Protein AF-A0A961I9F3-F1 (afdb_monomer)

Secondary structure (DSSP, 8-state):
-EEEEEEEEEE--HHHHHH-SSEEEEEEEEESEEEEEETTEEEEE-S-HHHHTTSPPTT------TT---SSSTT---S--EEEEEEEE--GGG--SEEEEEEEEEE---SBTTB--TTSS---SS--EEEEHHHHHHHT--HHHHHHHHHHHHHHHHHHHHHHH-TT-THHHHHHHHHHHHHHHHHHTSHHHHHH-S-HHHHHHHHHHHHHHHHHHHHHHHHHHH-TTSPPPHHHHHHHHHHHHHHHHHHHS-GGGHHHHHHHHHHHHGGG-

Solvent-accessible surface area (backbone atoms only — not comparable to full-atom values): 14856 Å² total; per-residue (Å²): 114,46,71,53,72,49,77,49,74,51,78,39,54,73,68,59,53,66,70,30,73,49,27,22,42,36,33,51,35,44,14,40,20,35,39,37,30,46,66,70,40,81,75,50,74,65,60,59,72,80,57,59,78,68,51,76,62,78,87,63,91,68,89,74,68,95,81,73,80,72,86,81,70,78,81,71,75,71,71,51,24,40,39,47,58,41,71,46,72,53,67,53,82,69,63,51,54,72,35,41,41,38,40,40,28,39,33,60,65,52,75,48,96,76,11,55,36,83,47,35,36,70,67,56,94,67,69,70,42,78,43,33,48,69,63,52,55,63,71,67,65,52,65,72,60,54,52,53,37,49,50,32,38,52,54,9,53,51,25,39,52,48,18,76,77,37,70,87,46,54,35,29,39,25,45,9,51,18,27,38,33,44,25,49,26,56,48,39,73,35,55,66,42,37,69,72,38,68,48,32,48,58,34,49,46,48,28,60,33,20,51,45,49,22,53,46,24,43,52,52,15,51,51,37,64,79,37,68,90,56,77,84,53,72,68,55,54,51,50,47,50,52,34,51,50,51,34,52,46,45,74,71,46,61,68,64,46,40,45,34,53,48,46,58,43,53,74,64,49,62,86,74,113

Mean predicted aligned error: 7.23 Å

Structure (mmCIF, N/CA/C/O backbone):
data_AF-A0A961I9F3-F1
#
_entry.id   AF-A0A961I9F3-F1
#
loop_
_atom_site.group_PDB
_atom_site.id
_atom_site.type_symbol
_atom_site.label_atom_id
_atom_site.label_alt_id
_atom_site.label_comp_id
_atom_site.label_a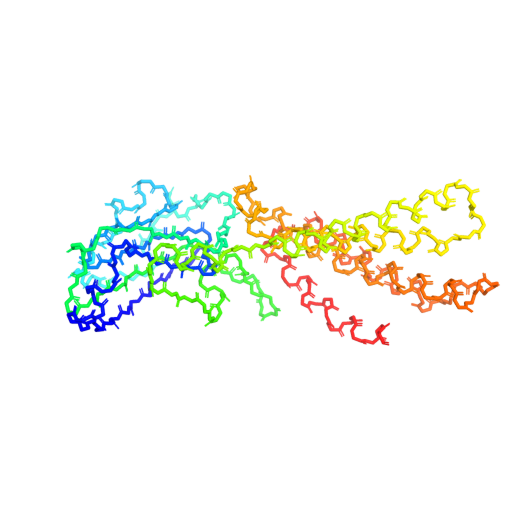sym_id
_atom_site.label_entity_id
_atom_site.label_seq_id
_atom_site.pdbx_PDB_ins_code
_atom_site.Cartn_x
_atom_site.Cartn_y
_atom_site.Cartn_z
_atom_site.occupancy
_atom_site.B_iso_or_equiv
_atom_site.auth_seq_id
_atom_site.auth_comp_id
_atom_site.auth_asym_id
_atom_site.auth_atom_id
_atom_site.pdbx_PDB_model_num
ATOM 1 N N . VAL A 1 1 ? 10.259 -9.327 19.846 1.00 73.56 1 VAL A N 1
ATOM 2 C CA . VAL A 1 1 ? 8.814 -9.047 19.695 1.00 73.56 1 VAL A CA 1
ATOM 3 C C . VAL A 1 1 ? 8.463 -7.942 20.672 1.00 73.56 1 VAL A C 1
ATOM 5 O O . VAL A 1 1 ? 8.979 -7.971 21.778 1.00 73.56 1 VAL A O 1
ATOM 8 N N . TYR A 1 2 ? 7.692 -6.951 20.245 1.00 79.56 2 TYR A N 1
ATOM 9 C CA . TYR A 1 2 ? 7.234 -5.817 21.039 1.00 79.56 2 TYR A CA 1
ATOM 10 C C . TYR A 1 2 ? 5.721 -5.901 21.173 1.00 79.56 2 TYR A C 1
ATOM 12 O O . TYR A 1 2 ? 5.045 -6.420 20.285 1.00 79.56 2 TYR A O 1
ATOM 20 N N . ALA A 1 3 ? 5.203 -5.387 22.278 1.00 83.31 3 ALA A N 1
ATOM 21 C CA . ALA A 1 3 ? 3.780 -5.239 22.496 1.00 83.31 3 ALA A CA 1
ATOM 22 C C . ALA A 1 3 ? 3.509 -3.855 23.074 1.00 83.31 3 ALA A C 1
ATOM 24 O O . ALA A 1 3 ? 4.325 -3.324 23.829 1.00 83.31 3 ALA A O 1
ATOM 25 N N . TYR A 1 4 ? 2.377 -3.274 22.705 1.00 83.94 4 TYR A N 1
ATOM 26 C CA . TYR A 1 4 ? 1.878 -2.068 23.342 1.00 83.94 4 TYR A CA 1
ATOM 27 C C . TYR A 1 4 ? 0.354 -2.095 23.385 1.00 83.94 4 TYR A C 1
ATOM 29 O O . TYR A 1 4 ? -0.308 -2.727 22.558 1.00 83.94 4 TYR A O 1
ATOM 37 N N . THR A 1 5 ? -0.183 -1.372 24.359 1.00 88.38 5 THR A N 1
ATOM 38 C CA . THR A 1 5 ? -1.617 -1.218 24.567 1.00 88.38 5 THR A CA 1
ATOM 39 C C . THR A 1 5 ? -1.962 0.246 24.390 1.00 88.38 5 THR A C 1
ATOM 41 O O . THR A 1 5 ? -1.412 1.103 25.082 1.00 88.38 5 THR A O 1
ATOM 44 N N . LEU A 1 6 ? -2.868 0.536 23.463 1.00 90.38 6 LEU A N 1
ATOM 45 C CA . LEU A 1 6 ? -3.497 1.838 23.352 1.00 90.38 6 LEU A CA 1
ATOM 46 C C . LEU A 1 6 ? -4.816 1.806 24.114 1.00 90.38 6 LEU A C 1
ATOM 48 O O . LEU A 1 6 ? -5.634 0.912 23.918 1.00 90.38 6 LEU A O 1
ATOM 52 N N . HIS A 1 7 ? -5.005 2.801 24.966 1.00 93.38 7 HIS A N 1
ATOM 53 C CA . HIS A 1 7 ? -6.204 2.979 25.758 1.00 93.38 7 HIS A CA 1
ATOM 54 C C . HIS A 1 7 ? -6.760 4.373 25.476 1.00 93.38 7 HIS A C 1
ATOM 56 O O . HIS A 1 7 ? -6.031 5.364 25.563 1.00 93.38 7 HIS A O 1
ATOM 62 N N . THR A 1 8 ? -8.027 4.449 25.081 1.00 93.44 8 THR A N 1
ATOM 63 C CA . THR A 1 8 ? -8.692 5.718 24.796 1.00 93.44 8 THR A CA 1
ATOM 64 C C . THR A 1 8 ? -10.133 5.697 25.277 1.00 93.44 8 THR A C 1
ATOM 66 O O . THR A 1 8 ? -10.814 4.676 25.196 1.00 93.44 8 THR A O 1
ATOM 69 N N . ASN A 1 9 ? -10.592 6.847 25.760 1.00 94.81 9 ASN A N 1
ATOM 70 C CA . ASN A 1 9 ? -11.952 7.046 26.230 1.00 94.81 9 ASN A CA 1
ATOM 71 C C . ASN A 1 9 ? -12.664 8.038 25.322 1.00 94.81 9 ASN A C 1
ATOM 73 O O . ASN A 1 9 ? -12.062 9.009 24.862 1.00 94.81 9 ASN A O 1
ATOM 77 N N . PHE A 1 10 ? -13.955 7.822 25.104 1.00 94.75 10 PHE A N 1
ATOM 78 C CA . PHE A 1 10 ? -14.784 8.754 24.355 1.00 94.75 10 PHE A CA 1
ATOM 79 C C . PHE A 1 10 ? -16.191 8.841 24.936 1.00 94.75 10 PHE A C 1
ATOM 81 O O . PHE A 1 10 ? -16.757 7.869 25.443 1.00 94.75 10 PHE A O 1
ATOM 88 N N . HIS A 1 11 ? -16.755 10.039 24.836 1.00 95.81 11 HIS A N 1
ATOM 89 C CA . HIS A 1 11 ? -18.110 10.326 25.265 1.00 95.81 11 HIS A CA 1
ATOM 90 C C . HIS A 1 11 ? -19.059 10.269 24.066 1.00 95.81 11 HIS A C 1
ATOM 92 O O . HIS A 1 11 ? -18.743 10.800 23.001 1.00 95.81 11 HIS A O 1
ATOM 98 N N . LEU A 1 12 ? -20.221 9.646 24.247 1.00 94.25 12 LEU A N 1
ATOM 99 C CA . LEU A 1 12 ? -21.319 9.668 23.283 1.00 94.25 12 LEU A CA 1
ATOM 100 C C . LEU A 1 12 ? -22.558 10.250 23.947 1.00 94.25 12 LEU A C 1
ATOM 102 O O . LEU A 1 12 ? -23.008 9.742 24.977 1.00 94.25 12 LEU A O 1
ATOM 106 N N . SER A 1 13 ? -23.151 11.265 23.319 1.00 93.75 13 SER A N 1
ATOM 107 C CA . SER A 1 13 ? -24.471 11.727 23.732 1.00 93.75 13 SER A CA 1
ATOM 108 C C . SER A 1 13 ? -25.529 10.670 23.398 1.00 93.75 13 SER A C 1
ATOM 110 O O . SER A 1 13 ? -25.372 9.864 22.475 1.00 93.75 13 SER A O 1
ATOM 112 N N . LEU A 1 14 ? -26.654 10.690 24.116 1.00 89.00 14 LEU A N 1
ATOM 113 C CA . LEU A 1 14 ? -27.786 9.809 23.814 1.00 89.00 14 LEU A CA 1
ATOM 114 C C . LEU A 1 14 ? -28.297 10.016 22.376 1.00 89.00 14 LEU A C 1
ATOM 116 O O . LEU A 1 14 ? -28.699 9.057 21.718 1.00 89.00 14 LEU A O 1
ATOM 120 N N . ALA A 1 15 ? -28.255 11.255 21.875 1.00 90.56 15 ALA A N 1
ATOM 121 C CA . ALA A 1 15 ? -28.655 11.581 20.511 1.00 90.56 15 ALA A CA 1
ATOM 122 C C . ALA A 1 15 ? -27.735 10.914 19.478 1.00 90.56 15 ALA A C 1
ATOM 124 O O . ALA A 1 15 ? -28.236 10.264 18.562 1.00 90.56 15 ALA A O 1
ATOM 125 N N . ASP A 1 16 ? -26.415 11.003 19.663 1.00 90.69 16 ASP A N 1
ATOM 126 C CA . ASP A 1 16 ? -25.429 10.394 18.758 1.00 90.69 16 ASP A CA 1
ATOM 127 C C . ASP A 1 16 ? -25.516 8.867 18.797 1.00 90.69 16 ASP A C 1
ATOM 129 O O . ASP A 1 16 ? -25.544 8.204 17.761 1.00 90.69 16 ASP A O 1
ATOM 133 N N . ARG A 1 17 ? -25.661 8.294 19.998 1.00 89.50 17 ARG A N 1
ATOM 134 C CA . ARG A 1 17 ? -25.858 6.851 20.173 1.00 89.50 17 ARG A CA 1
ATOM 135 C C . ARG A 1 17 ? -27.103 6.353 19.436 1.00 89.50 17 ARG A C 1
ATOM 137 O O . ARG A 1 17 ? -27.071 5.285 18.834 1.00 89.50 17 ARG A O 1
ATOM 144 N N . ASN A 1 18 ? -28.191 7.121 19.459 1.00 88.19 18 ASN A N 1
ATOM 145 C CA . ASN A 1 18 ? -29.432 6.753 18.778 1.00 88.19 18 ASN A CA 1
ATOM 146 C C . ASN A 1 18 ? -29.335 6.852 17.247 1.00 88.19 18 ASN A C 1
ATOM 148 O O . ASN A 1 18 ? -30.096 6.174 16.553 1.00 88.19 18 ASN A O 1
ATOM 152 N N . GLN A 1 19 ? -28.412 7.658 16.715 1.00 89.44 19 GLN A N 1
ATOM 153 C CA . GLN A 1 19 ? -28.139 7.727 15.275 1.00 89.44 19 GLN A CA 1
ATOM 154 C C . GLN A 1 19 ? -27.343 6.509 14.776 1.00 89.44 19 GLN A C 1
ATOM 156 O O . GLN A 1 19 ? -27.492 6.104 13.623 1.00 89.44 19 GLN A O 1
ATOM 161 N N . LEU A 1 20 ? -26.555 5.873 15.645 1.00 91.00 20 LEU A N 1
ATOM 162 C CA . LEU A 1 20 ? -25.774 4.674 15.340 1.00 91.00 20 LEU A CA 1
ATOM 163 C C . LEU A 1 20 ? -26.636 3.400 15.438 1.00 91.00 20 LEU A C 1
ATOM 165 O O . LEU A 1 20 ? -26.583 2.687 16.438 1.00 91.00 20 LEU A O 1
ATOM 169 N N . ARG A 1 21 ? -27.457 3.113 14.416 1.00 85.38 21 ARG A N 1
ATOM 170 C CA . ARG A 1 21 ? -28.312 1.904 14.387 1.00 85.38 21 ARG A CA 1
ATOM 171 C C . ARG A 1 21 ? -27.502 0.605 14.432 1.00 85.38 21 ARG A C 1
ATOM 173 O O . ARG A 1 21 ? -27.746 -0.204 15.318 1.00 85.38 21 ARG A O 1
ATOM 180 N N . ASP A 1 22 ? -26.520 0.493 13.541 1.00 93.06 22 ASP A N 1
ATOM 181 C CA . ASP A 1 22 ? -25.610 -0.649 13.413 1.00 93.06 22 ASP A CA 1
ATOM 182 C C . ASP A 1 22 ? -24.172 -0.122 13.529 1.00 93.06 22 ASP A C 1
ATOM 184 O O . ASP A 1 22 ? -23.565 0.252 12.520 1.00 93.06 22 ASP A O 1
ATOM 188 N N . PRO A 1 23 ? -23.654 0.074 14.754 1.00 96.12 23 PRO A N 1
ATOM 189 C CA . PRO A 1 23 ? -22.370 0.725 14.938 1.00 96.12 23 PRO A CA 1
ATOM 190 C C . PRO A 1 23 ? -21.206 -0.168 14.503 1.00 96.12 23 PRO A C 1
ATOM 192 O O . PRO A 1 23 ? -21.204 -1.388 14.679 1.00 96.12 23 PRO A O 1
ATOM 195 N N . GLY A 1 24 ? -20.167 0.478 13.984 1.00 96.44 24 GLY A N 1
ATOM 196 C CA . GLY A 1 24 ? -18.902 -0.161 13.665 1.00 96.44 24 GLY A CA 1
ATOM 197 C C . GLY A 1 24 ? -17.701 0.726 13.969 1.00 96.44 24 GLY A C 1
ATOM 198 O O . GLY A 1 24 ? -17.789 1.954 13.953 1.00 96.44 24 GLY A O 1
ATOM 199 N N . LEU A 1 25 ? -16.568 0.084 14.244 1.00 96.44 25 LEU A N 1
ATOM 200 C CA . LEU A 1 25 ? -15.254 0.713 14.308 1.00 96.44 25 LEU A CA 1
ATOM 201 C C . LEU A 1 25 ? -14.507 0.423 13.009 1.00 96.44 25 LEU A C 1
ATOM 203 O O . LEU A 1 25 ? -14.329 -0.737 12.635 1.00 96.44 25 LEU A O 1
ATOM 207 N N . LEU A 1 26 ? -14.045 1.472 12.338 1.00 96.12 26 LEU A N 1
ATOM 208 C CA . LEU A 1 26 ? -13.173 1.376 11.177 1.00 96.12 26 LEU A CA 1
ATOM 209 C C . LEU A 1 26 ? -11.731 1.660 11.593 1.00 96.12 26 LEU A C 1
ATOM 211 O O . LEU A 1 26 ? -11.417 2.752 12.063 1.00 96.12 26 LEU A O 1
ATOM 215 N N . PHE A 1 27 ? -10.854 0.690 11.351 1.00 95.25 27 PHE A N 1
ATOM 216 C CA . PHE A 1 27 ? -9.408 0.833 11.459 1.00 95.25 27 PHE A CA 1
ATOM 217 C C . PHE A 1 27 ? -8.812 0.904 10.044 1.00 95.25 27 PHE A C 1
ATOM 219 O O . PHE A 1 27 ? -8.827 -0.099 9.326 1.00 95.25 27 PHE A O 1
ATOM 226 N N . PRO A 1 28 ? -8.261 2.051 9.609 1.00 93.06 28 PRO A N 1
ATOM 227 C CA . PRO A 1 28 ? -7.690 2.217 8.271 1.00 93.06 28 PRO A CA 1
ATOM 228 C C . PRO A 1 28 ? -6.485 1.293 8.035 1.00 93.06 28 PRO A C 1
ATOM 230 O O . PRO A 1 28 ? -6.242 0.857 6.907 1.00 93.06 28 PRO A O 1
ATOM 233 N N . GLY A 1 29 ? -5.775 0.930 9.103 1.00 93.12 29 GLY A N 1
ATOM 234 C CA . GLY A 1 29 ? -4.738 -0.090 9.107 1.00 93.12 29 GLY A CA 1
ATOM 235 C C . GLY A 1 29 ? -4.468 -0.590 10.522 1.00 93.12 29 GLY A C 1
ATOM 236 O O . GLY A 1 29 ? -4.372 0.217 11.446 1.00 93.12 29 GLY A O 1
ATOM 237 N N . ILE A 1 30 ? -4.353 -1.905 10.696 1.00 92.50 30 ILE A N 1
ATOM 238 C CA . ILE A 1 30 ? -3.953 -2.522 11.963 1.00 92.50 30 ILE A CA 1
ATOM 239 C C . ILE A 1 30 ? -3.077 -3.749 11.718 1.00 92.50 30 ILE A C 1
ATOM 241 O O . ILE A 1 30 ? -3.335 -4.556 10.823 1.00 92.50 30 ILE A O 1
ATOM 245 N N . GLY A 1 31 ? -2.004 -3.851 12.493 1.00 88.00 31 GLY A N 1
ATOM 246 C CA . GLY A 1 31 ? -0.853 -4.664 12.147 1.00 88.00 31 GLY A CA 1
ATOM 247 C C . GLY A 1 31 ? -0.510 -5.838 13.060 1.00 88.00 31 GLY A C 1
ATOM 248 O O . GLY A 1 31 ? -0.826 -5.841 14.246 1.00 88.00 31 GLY A O 1
ATOM 249 N N . GLU A 1 32 ? 0.195 -6.794 12.454 1.00 84.06 32 GLU A N 1
ATOM 250 C CA . GLU A 1 32 ? 0.775 -8.062 12.919 1.00 84.06 32 GLU A CA 1
ATOM 251 C C . GLU A 1 32 ? -0.142 -8.965 13.729 1.00 84.06 32 GLU A C 1
ATOM 253 O O . GLU A 1 32 ? -0.555 -10.028 13.260 1.00 84.06 32 GLU A O 1
ATOM 258 N N . SER A 1 33 ? -0.435 -8.590 14.963 1.00 88.88 33 SER A N 1
ATOM 259 C CA . SER A 1 33 ? -1.395 -9.297 15.791 1.00 88.88 33 SER A CA 1
ATOM 260 C C . SER A 1 33 ? -2.016 -8.317 16.770 1.00 88.88 33 SER A C 1
ATOM 262 O O . SER A 1 33 ? -1.308 -7.572 17.443 1.00 88.88 33 SER A O 1
ATOM 264 N N . TYR A 1 34 ? -3.342 -8.307 16.854 1.00 90.69 34 TYR A N 1
ATOM 265 C CA . TYR A 1 34 ? -4.078 -7.290 17.595 1.00 90.69 34 TYR A CA 1
ATOM 266 C C . TYR A 1 34 ? -5.316 -7.856 18.272 1.00 90.69 34 TYR A C 1
ATOM 268 O O . TYR A 1 34 ? -5.929 -8.773 17.738 1.00 90.69 34 TYR A O 1
ATOM 276 N N . SER A 1 35 ? -5.735 -7.275 19.390 1.00 92.56 35 SER A N 1
ATOM 277 C CA . SER A 1 35 ? -7.099 -7.403 19.924 1.00 92.56 35 SER A CA 1
ATOM 278 C C . SER A 1 35 ? -7.692 -6.041 20.202 1.00 92.56 35 SER A C 1
ATOM 280 O O . SER A 1 35 ? -7.009 -5.161 20.722 1.00 92.56 35 SER A O 1
ATOM 282 N N . VAL A 1 36 ? -8.973 -5.902 19.885 1.00 94.69 36 VAL A N 1
ATOM 283 C CA . VAL A 1 36 ? -9.745 -4.677 20.075 1.00 94.69 36 VAL A CA 1
ATOM 284 C C . VAL A 1 36 ? -10.875 -4.978 21.047 1.00 94.69 36 VAL A C 1
ATOM 286 O O . VAL A 1 36 ? -11.677 -5.882 20.805 1.00 94.69 36 VAL A O 1
ATOM 289 N N . TYR A 1 37 ? -10.938 -4.205 22.123 1.00 95.12 37 TYR A N 1
ATOM 290 C CA . TYR A 1 37 ? -11.969 -4.271 23.145 1.00 95.12 37 TYR A CA 1
ATOM 291 C C . TYR A 1 37 ? -12.759 -2.965 23.181 1.00 95.12 37 TYR A C 1
ATOM 293 O O . TYR A 1 37 ? -12.1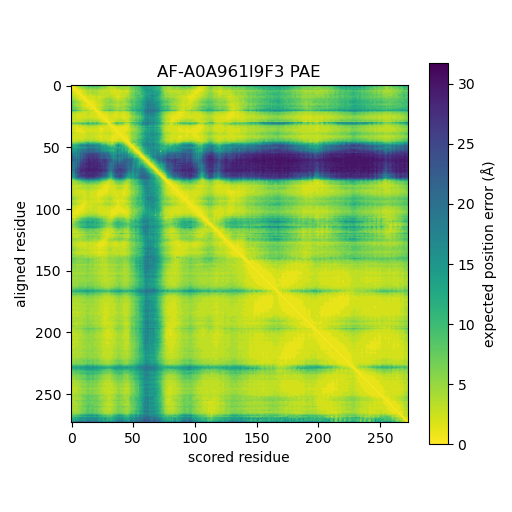96 -1.886 22.991 1.00 95.12 37 TYR A O 1
ATOM 301 N N . LEU A 1 38 ? -14.050 -3.077 23.478 1.00 96.44 38 LEU A N 1
ATOM 302 C CA . LEU A 1 38 ? -14.942 -1.961 23.771 1.00 96.44 38 LEU A CA 1
ATOM 303 C C . LEU A 1 38 ? -15.641 -2.239 25.098 1.00 96.44 38 LEU A C 1
ATOM 305 O O . LEU A 1 38 ? -16.327 -3.253 25.233 1.00 96.44 38 LEU A O 1
ATOM 309 N N . ASN A 1 39 ? -15.481 -1.346 26.073 1.00 95.38 39 ASN A N 1
ATOM 310 C CA . ASN A 1 39 ? -16.111 -1.457 27.392 1.00 95.38 39 ASN A CA 1
ATOM 311 C C . ASN A 1 39 ? -15.883 -2.834 28.050 1.00 95.38 39 ASN A C 1
ATOM 313 O O . ASN A 1 39 ? -16.815 -3.432 28.590 1.00 95.38 39 ASN A O 1
ATOM 317 N N . GLY A 1 40 ? -14.661 -3.364 27.939 1.00 90.69 40 GLY A N 1
ATOM 318 C CA . GLY A 1 40 ? -14.279 -4.691 28.436 1.00 90.69 40 GLY A CA 1
ATOM 319 C C . GLY A 1 40 ? -14.669 -5.879 27.543 1.00 90.69 40 GLY A C 1
ATOM 320 O O . GLY A 1 40 ? -14.212 -6.993 27.784 1.00 90.69 40 GLY A O 1
ATOM 321 N N . THR A 1 41 ? -15.471 -5.670 26.495 1.00 93.44 41 THR A N 1
ATOM 322 C CA . THR A 1 41 ? -15.923 -6.733 25.581 1.00 93.44 41 THR A CA 1
ATOM 323 C C . THR A 1 41 ? -14.970 -6.867 24.399 1.00 93.44 41 THR A C 1
ATOM 325 O O . THR A 1 41 ? -14.700 -5.883 23.712 1.00 93.44 41 THR A O 1
ATOM 328 N N . LEU A 1 42 ? -14.469 -8.078 24.136 1.00 93.38 42 LEU A N 1
ATOM 329 C CA . LEU A 1 42 ? -13.630 -8.361 22.967 1.00 93.38 42 LEU A CA 1
ATOM 330 C C . LEU A 1 42 ? -14.468 -8.265 21.687 1.00 93.38 42 LEU A C 1
ATOM 332 O O . LEU A 1 42 ? -15.407 -9.037 21.511 1.00 93.38 42 LEU A O 1
ATOM 336 N N . LEU A 1 43 ? -14.101 -7.353 20.786 1.00 94.38 43 LEU A N 1
ATOM 337 C CA . LEU A 1 43 ? -14.789 -7.171 19.508 1.00 94.38 43 LEU A CA 1
ATOM 338 C C . LEU A 1 43 ? -14.114 -7.923 18.358 1.00 94.38 43 LEU A C 1
ATOM 340 O O . LEU A 1 43 ? -14.784 -8.539 17.536 1.00 94.38 43 LEU A O 1
ATOM 344 N N . ALA A 1 44 ? -12.783 -7.863 18.274 1.00 93.06 44 ALA A N 1
ATOM 345 C CA . ALA A 1 44 ? -12.030 -8.508 17.201 1.00 93.06 44 ALA A CA 1
ATOM 346 C C . ALA A 1 44 ? -10.624 -8.881 17.650 1.00 93.06 44 ALA A C 1
ATOM 348 O O . ALA A 1 44 ? -10.026 -8.209 18.495 1.00 93.06 44 ALA A O 1
ATOM 349 N N . SER A 1 45 ? -10.079 -9.938 17.051 1.00 89.88 45 SER A N 1
ATOM 350 C CA . SER A 1 45 ? -8.762 -10.432 17.417 1.00 89.88 45 SER A CA 1
ATOM 351 C C . SER A 1 45 ? -8.111 -11.248 16.284 1.00 89.88 45 SER A C 1
ATOM 353 O O . SER A 1 45 ? -8.799 -11.872 15.476 1.00 89.88 45 SER A O 1
ATOM 355 N N . SER A 1 46 ? -6.779 -11.195 16.186 1.00 86.50 46 SER A N 1
ATOM 356 C CA . SER A 1 46 ? -5.962 -11.921 15.195 1.00 86.50 46 SER A CA 1
ATOM 357 C C . SER A 1 46 ? -4.815 -12.765 15.780 1.00 86.50 46 SER A C 1
ATOM 359 O O . SER A 1 46 ? -4.182 -13.523 15.046 1.00 86.50 46 SER A O 1
ATOM 361 N N . MET A 1 47 ? -4.547 -12.671 17.083 1.00 79.38 47 MET A N 1
ATOM 362 C CA . MET A 1 47 ? -3.616 -13.520 17.833 1.00 79.38 47 MET A CA 1
ATOM 363 C C . MET A 1 47 ? -4.225 -14.930 18.036 1.00 79.38 47 MET A C 1
ATOM 365 O O . MET A 1 47 ? -5.422 -15.162 17.854 1.00 79.38 47 MET A O 1
ATOM 369 N N . PRO A 1 48 ? -3.421 -15.931 18.407 1.00 67.69 48 PRO A N 1
ATOM 370 C CA . PRO A 1 48 ? -3.943 -17.250 18.746 1.00 67.69 48 PRO A CA 1
ATOM 371 C C . PRO A 1 48 ? -4.789 -17.227 20.038 1.00 67.69 48 PRO A C 1
ATOM 373 O O . PRO A 1 48 ? -4.446 -16.496 20.969 1.00 67.69 48 PRO A O 1
ATOM 376 N N . PRO A 1 49 ? -5.816 -18.091 20.179 1.00 59.47 49 PRO A N 1
ATOM 377 C CA . PRO A 1 49 ? -6.662 -18.165 21.382 1.00 59.47 49 PRO A CA 1
ATOM 378 C C . PRO A 1 49 ? -5.885 -18.352 22.695 1.00 59.47 49 PRO A C 1
ATOM 380 O O . PRO A 1 49 ? -6.267 -17.818 23.733 1.00 59.47 49 PRO A O 1
ATOM 383 N N . ALA A 1 50 ? -4.758 -19.071 22.644 1.00 56.66 50 ALA A N 1
ATOM 384 C CA . ALA A 1 50 ? -3.886 -19.301 23.796 1.00 56.66 50 ALA A CA 1
ATOM 385 C C . ALA A 1 50 ? -3.185 -18.028 24.310 1.00 56.66 50 ALA A C 1
ATOM 387 O O . ALA A 1 50 ? -2.778 -17.992 25.469 1.00 56.66 50 ALA A O 1
ATOM 388 N N . VAL A 1 51 ? -3.040 -17.008 23.457 1.00 54.94 51 VAL A N 1
ATOM 389 C CA . VAL A 1 51 ? -2.405 -15.725 23.793 1.00 54.94 51 VAL A CA 1
ATOM 390 C C . VAL A 1 51 ? -3.423 -14.792 24.453 1.00 54.94 51 VAL A C 1
ATOM 392 O O . VAL A 1 51 ? -3.127 -14.215 25.491 1.00 54.94 51 VAL A O 1
ATOM 395 N N . TYR A 1 52 ? -4.659 -14.736 23.944 1.00 51.53 52 TYR A N 1
ATOM 396 C CA . TYR A 1 52 ? -5.716 -13.897 24.529 1.00 51.53 52 TYR A CA 1
ATOM 397 C C . TYR A 1 52 ? -6.236 -14.366 25.873 1.00 51.53 52 TYR A C 1
ATOM 399 O O . TYR A 1 52 ? -6.573 -13.543 26.713 1.00 51.53 52 TYR A O 1
ATOM 407 N N . ALA A 1 53 ? -6.289 -15.679 26.104 1.00 49.59 53 ALA A N 1
ATOM 408 C CA . ALA A 1 53 ? -6.743 -16.221 27.382 1.00 49.59 53 ALA A CA 1
ATOM 409 C C . ALA A 1 53 ? -5.833 -15.830 28.568 1.00 49.59 53 ALA A C 1
ATOM 411 O O . ALA A 1 53 ? -6.201 -16.074 29.715 1.00 49.59 53 ALA A O 1
ATOM 412 N N . ARG A 1 54 ? -4.644 -15.265 28.301 1.00 50.59 54 ARG A N 1
ATOM 413 C CA . ARG A 1 54 ? -3.678 -14.809 29.311 1.00 50.59 54 ARG A CA 1
ATOM 414 C C . ARG A 1 54 ? -3.402 -13.305 29.284 1.00 50.59 54 ARG A C 1
ATOM 416 O O . ARG A 1 54 ? -2.701 -12.839 30.178 1.00 50.59 54 ARG A O 1
ATOM 423 N N . ASP A 1 55 ? -3.931 -12.564 28.309 1.00 50.84 55 ASP A N 1
ATOM 424 C CA . ASP A 1 55 ? -3.855 -11.100 28.322 1.00 50.84 55 ASP A CA 1
ATOM 425 C C . ASP A 1 55 ? -4.816 -10.601 29.420 1.00 50.84 55 ASP A C 1
ATOM 427 O O . ASP A 1 55 ? -5.968 -11.053 29.463 1.00 50.84 55 ASP A O 1
ATOM 431 N N . PRO A 1 56 ? -4.366 -9.765 30.374 1.00 44.59 56 PRO A N 1
ATOM 432 C CA . PRO A 1 56 ? -5.189 -9.374 31.508 1.00 44.59 56 PRO A CA 1
ATOM 433 C C . PRO A 1 56 ? -6.470 -8.700 31.018 1.00 44.59 56 PRO A C 1
ATOM 435 O O . PRO A 1 56 ? -6.436 -7.816 30.162 1.00 44.59 56 PRO A O 1
ATOM 438 N N . GLN A 1 57 ? -7.609 -9.127 31.571 1.00 46.28 57 GLN A N 1
ATOM 439 C CA . GLN A 1 57 ? -8.888 -8.488 31.286 1.00 46.28 57 GLN A CA 1
ATOM 440 C C . GLN A 1 57 ? -8.799 -6.972 31.540 1.00 46.28 57 GLN A C 1
ATOM 442 O O . GLN A 1 57 ? -8.187 -6.559 32.536 1.00 46.28 57 GLN A O 1
ATOM 447 N N . PRO A 1 58 ? -9.434 -6.145 30.688 1.00 39.56 58 PRO A N 1
ATOM 448 C CA . PRO A 1 58 ? -9.547 -4.709 30.911 1.00 39.56 58 PRO A CA 1
ATOM 449 C C . PRO A 1 58 ? -10.085 -4.422 32.317 1.00 39.56 58 PRO A C 1
ATOM 451 O O . PRO A 1 58 ? -11.201 -4.821 32.645 1.00 39.56 58 PRO A O 1
ATOM 454 N N . GLY A 1 59 ? -9.277 -3.782 33.168 1.00 40.59 59 GLY A N 1
ATOM 455 C CA . GLY A 1 59 ? -9.658 -3.415 34.539 1.00 40.59 59 GLY A CA 1
ATOM 456 C C . GLY A 1 59 ? -8.702 -3.875 35.641 1.00 40.59 59 GLY A C 1
ATOM 457 O O . GLY A 1 59 ? -8.806 -3.392 36.767 1.00 40.59 59 GLY A O 1
ATOM 458 N N . ILE A 1 60 ? -7.730 -4.743 35.344 1.00 37.03 60 ILE A N 1
ATOM 459 C CA . ILE A 1 60 ? -6.667 -5.085 36.296 1.00 37.03 60 ILE A CA 1
ATOM 460 C C . ILE A 1 60 ? -5.389 -4.357 35.878 1.00 37.03 60 ILE A C 1
ATOM 462 O O . ILE A 1 60 ? -4.679 -4.778 34.967 1.00 37.03 60 ILE A O 1
ATOM 466 N N . ALA A 1 61 ? -5.080 -3.255 36.565 1.00 33.06 61 ALA A N 1
ATOM 467 C CA . ALA A 1 61 ? -3.779 -2.598 36.497 1.00 33.06 61 ALA A CA 1
ATOM 468 C C . ALA A 1 61 ? -2.713 -3.482 37.168 1.00 33.06 61 ALA A C 1
ATOM 470 O O . ALA A 1 61 ? -2.220 -3.194 38.254 1.00 33.06 61 ALA A O 1
ATOM 471 N N . THR A 1 62 ? -2.368 -4.600 36.542 1.00 35.69 62 THR A N 1
ATOM 472 C CA . THR A 1 62 ? -1.157 -5.342 36.881 1.00 35.69 62 THR A CA 1
ATOM 473 C C . THR A 1 62 ? -0.017 -4.711 36.109 1.00 35.69 62 THR A C 1
ATOM 475 O O . THR A 1 62 ? 0.007 -4.762 34.880 1.00 35.69 62 THR A O 1
ATOM 478 N N . GLY A 1 63 ? 0.914 -4.093 36.836 1.00 32.72 63 GLY A N 1
ATOM 479 C CA . GLY A 1 63 ? 2.211 -3.699 36.306 1.00 32.72 63 GLY A CA 1
ATOM 480 C C . GLY A 1 63 ? 2.959 -4.934 35.814 1.00 32.72 63 GLY A C 1
ATOM 481 O O . GLY A 1 63 ? 3.734 -5.526 36.554 1.00 32.72 63 GLY A O 1
ATOM 482 N N . TYR A 1 64 ? 2.700 -5.344 34.576 1.00 35.56 64 TYR A N 1
ATOM 483 C CA . TYR A 1 64 ? 3.484 -6.366 33.904 1.00 35.56 64 TYR A CA 1
ATOM 484 C C . TYR A 1 64 ? 4.757 -5.704 33.388 1.00 35.56 64 TYR A C 1
ATOM 486 O O . TYR A 1 64 ? 4.747 -4.969 32.399 1.00 35.56 64 TYR A O 1
ATOM 494 N N . SER A 1 65 ? 5.864 -5.936 34.096 1.00 32.53 65 SER A N 1
ATOM 495 C CA . SER A 1 65 ? 7.184 -5.664 33.547 1.00 32.53 65 SER A CA 1
ATOM 496 C C . SER A 1 65 ? 7.412 -6.608 32.365 1.00 32.53 65 SER A C 1
ATOM 498 O O . SER A 1 65 ? 7.143 -7.808 32.424 1.00 32.53 65 SER A O 1
ATOM 500 N N . ALA A 1 66 ? 7.914 -6.058 31.264 1.00 40.22 66 ALA A N 1
ATOM 501 C CA . ALA A 1 66 ? 8.180 -6.766 30.014 1.00 40.22 66 ALA A CA 1
ATOM 502 C C . ALA A 1 66 ? 9.307 -7.827 30.109 1.00 40.22 66 ALA A C 1
ATOM 504 O O . ALA A 1 66 ? 9.861 -8.226 29.088 1.00 40.22 66 ALA A O 1
ATOM 505 N N . THR A 1 67 ? 9.692 -8.264 31.312 1.00 35.03 67 THR A N 1
ATOM 506 C CA . THR A 1 67 ? 10.907 -9.054 31.559 1.00 35.03 67 THR A CA 1
ATOM 507 C C . THR A 1 67 ? 10.668 -10.528 31.901 1.00 35.03 67 THR A C 1
ATOM 509 O O . THR A 1 67 ? 11.639 -11.275 31.933 1.00 35.03 67 THR A O 1
ATOM 512 N N . GLU A 1 68 ? 9.426 -10.988 32.099 1.00 35.59 68 GLU A N 1
ATOM 513 C CA . GLU A 1 68 ? 9.141 -12.374 32.536 1.00 35.59 68 GLU A CA 1
ATOM 514 C C . GLU A 1 68 ? 8.317 -13.237 31.552 1.00 35.59 68 GLU A C 1
ATOM 516 O O . GLU A 1 68 ? 7.855 -14.319 31.915 1.00 35.59 68 GLU A O 1
ATOM 521 N N . GLU A 1 69 ? 8.188 -12.860 30.270 1.00 40.16 69 GLU A N 1
ATOM 522 C CA . GLU A 1 69 ? 7.780 -13.825 29.225 1.00 40.16 69 GLU A CA 1
ATOM 523 C C . GLU A 1 69 ? 8.968 -14.753 28.890 1.00 40.16 69 GLU A C 1
ATOM 525 O O . GLU A 1 69 ? 9.703 -14.589 27.916 1.00 40.16 69 GLU A O 1
ATOM 530 N N . THR A 1 70 ? 9.178 -15.747 29.749 1.00 39.03 70 THR A N 1
ATOM 531 C CA . THR A 1 70 ? 10.189 -16.798 29.604 1.00 39.03 70 THR A CA 1
ATOM 532 C C . THR A 1 70 ? 9.913 -17.681 28.377 1.00 39.03 70 THR A C 1
ATOM 534 O O . THR A 1 70 ? 9.102 -18.602 28.393 1.00 39.03 70 THR A O 1
ATOM 537 N N . GLY A 1 71 ? 10.619 -17.389 27.281 1.00 38.12 71 GLY A N 1
ATOM 538 C CA . GLY A 1 71 ? 11.379 -18.348 26.460 1.00 38.12 71 GLY A CA 1
ATOM 539 C C . GLY A 1 71 ? 10.664 -19.423 25.625 1.00 38.12 71 GLY A C 1
ATOM 540 O O . GLY A 1 71 ? 11.283 -19.917 24.690 1.00 38.12 71 GLY A O 1
ATOM 541 N N . LEU A 1 72 ? 9.409 -19.798 25.899 1.00 41.28 72 LEU A N 1
ATOM 542 C CA . LEU A 1 72 ? 8.763 -20.934 25.212 1.00 41.28 72 LEU A CA 1
ATOM 543 C C . LEU A 1 72 ? 7.611 -20.550 24.268 1.00 41.28 72 LEU A C 1
ATOM 545 O O . LEU A 1 72 ? 7.293 -21.308 23.354 1.00 41.28 72 LEU A O 1
ATOM 549 N N . TYR A 1 73 ? 7.000 -19.377 24.463 1.00 43.03 73 TYR A N 1
ATOM 550 C CA . TYR A 1 73 ? 5.837 -18.919 23.679 1.00 43.03 73 TYR A CA 1
ATOM 551 C C . TYR A 1 73 ? 6.000 -17.520 23.072 1.00 43.03 73 TYR A C 1
ATOM 553 O O . TYR A 1 73 ? 5.175 -17.109 22.258 1.00 43.03 73 TYR A O 1
ATOM 561 N N . ALA A 1 74 ? 7.093 -16.818 23.393 1.00 44.78 74 ALA A N 1
ATOM 562 C CA . ALA A 1 74 ? 7.391 -15.482 22.876 1.00 44.78 74 ALA A CA 1
ATOM 563 C C . ALA A 1 74 ? 7.661 -15.445 21.354 1.00 44.78 74 ALA A C 1
ATOM 565 O O . ALA A 1 74 ? 7.734 -14.363 20.768 1.00 44.78 74 ALA A O 1
ATOM 566 N N . ASP A 1 75 ? 7.781 -16.619 20.725 1.00 47.81 75 ASP A N 1
ATOM 567 C CA . ASP A 1 75 ? 8.419 -16.804 19.420 1.00 47.81 75 ASP A CA 1
ATOM 568 C C . ASP A 1 75 ? 7.476 -17.253 18.291 1.00 47.81 75 ASP A C 1
ATOM 570 O O . ASP A 1 75 ? 7.920 -17.565 17.189 1.00 47.81 75 ASP A O 1
ATOM 574 N N . ARG A 1 76 ? 6.157 -17.290 18.523 1.00 57.34 76 ARG A N 1
ATOM 575 C CA . ARG A 1 76 ? 5.180 -17.647 17.477 1.00 57.34 76 ARG A CA 1
ATOM 576 C C . ARG A 1 76 ? 4.235 -16.499 17.161 1.00 57.34 76 ARG A C 1
ATOM 578 O O . ARG A 1 76 ? 3.022 -16.614 17.323 1.00 57.34 76 ARG A O 1
ATOM 585 N N . LEU A 1 77 ? 4.797 -15.400 16.661 1.00 66.94 77 LEU A N 1
ATOM 586 C CA . LEU A 1 77 ? 4.020 -14.562 15.752 1.00 66.94 77 LEU A CA 1
ATOM 587 C C . LEU A 1 77 ? 3.705 -15.403 14.508 1.00 66.94 77 LEU A C 1
ATOM 589 O O . LEU A 1 77 ? 4.552 -16.155 14.020 1.00 66.94 77 LEU A O 1
ATOM 593 N N . GLY A 1 78 ? 2.460 -15.324 14.040 1.00 73.88 78 GLY A N 1
ATOM 594 C CA . GLY A 1 78 ? 2.073 -15.910 12.761 1.00 73.88 78 GLY A CA 1
ATOM 595 C C . GLY A 1 78 ? 2.812 -15.249 11.587 1.00 73.88 78 GLY A C 1
ATOM 596 O O . GLY A 1 78 ? 3.653 -14.368 11.791 1.00 73.88 78 GLY A O 1
ATOM 597 N N . PRO A 1 79 ? 2.507 -15.639 10.336 1.00 82.81 79 PRO A N 1
ATOM 598 C CA . PRO A 1 79 ? 2.989 -14.890 9.179 1.00 82.81 79 PRO A CA 1
ATOM 599 C C . PRO A 1 79 ? 2.610 -13.405 9.321 1.00 82.81 79 PRO A C 1
ATOM 601 O O . PRO A 1 79 ? 1.541 -13.104 9.862 1.00 82.81 79 PRO A O 1
ATOM 604 N N . PRO A 1 80 ? 3.458 -12.474 8.853 1.00 86.38 80 PRO A N 1
ATOM 605 C CA . PRO A 1 80 ? 3.210 -11.057 9.052 1.00 86.38 80 PRO A CA 1
ATOM 606 C C . PRO A 1 80 ? 1.920 -10.659 8.335 1.00 86.38 80 PRO A C 1
ATOM 608 O O . PRO A 1 80 ? 1.766 -10.862 7.127 1.00 86.38 80 PRO A O 1
ATOM 611 N N . ARG A 1 81 ? 0.982 -10.110 9.102 1.00 88.94 81 ARG A N 1
ATOM 612 C CA . ARG A 1 81 ? -0.363 -9.785 8.638 1.00 88.94 81 ARG A CA 1
ATOM 613 C C . ARG A 1 81 ? -0.693 -8.356 9.007 1.00 88.94 81 ARG A C 1
ATOM 615 O O . ARG A 1 81 ? -0.628 -7.986 10.164 1.00 88.94 81 ARG A O 1
ATOM 622 N N . PHE A 1 82 ? -1.089 -7.568 8.030 1.00 91.94 82 PHE A N 1
ATOM 623 C CA . PHE A 1 82 ? -1.638 -6.239 8.232 1.00 91.94 82 PHE A CA 1
ATOM 624 C C . PHE A 1 82 ? -3.030 -6.231 7.623 1.00 91.94 82 PHE A C 1
ATOM 626 O O . PHE A 1 82 ? -3.249 -6.808 6.562 1.00 91.94 82 PHE A O 1
ATOM 633 N N . VAL A 1 83 ? -3.996 -5.631 8.300 1.00 91.81 83 VAL A N 1
ATOM 634 C CA . VAL A 1 83 ? -5.366 -5.542 7.802 1.00 91.81 83 VAL A CA 1
ATOM 635 C C . VAL A 1 83 ? -5.639 -4.087 7.472 1.00 91.81 83 VAL A C 1
ATOM 637 O O . VAL A 1 83 ? -5.520 -3.223 8.338 1.00 91.81 83 VAL A O 1
ATOM 640 N N . ARG A 1 84 ? -5.986 -3.811 6.212 1.00 91.50 84 ARG A N 1
ATOM 641 C CA . ARG A 1 84 ? -6.389 -2.472 5.765 1.00 91.50 84 ARG A CA 1
ATOM 642 C C . ARG A 1 84 ? -7.891 -2.318 5.849 1.00 91.50 84 ARG A C 1
ATOM 644 O O . ARG A 1 84 ? -8.615 -3.215 5.432 1.00 91.50 84 ARG A O 1
ATOM 651 N N . ASN A 1 85 ? -8.335 -1.153 6.315 1.00 92.94 85 ASN A N 1
ATOM 652 C CA . ASN A 1 85 ? -9.750 -0.800 6.404 1.00 92.94 85 ASN A CA 1
ATOM 653 C C . ASN A 1 85 ? -10.595 -1.890 7.089 1.00 92.94 85 ASN A C 1
ATOM 655 O O . ASN A 1 85 ? -11.656 -2.274 6.591 1.00 92.94 85 ASN A O 1
ATOM 659 N N . LEU A 1 86 ? -10.094 -2.394 8.222 1.00 93.62 86 LEU A N 1
ATOM 660 C CA . LEU A 1 86 ? -10.792 -3.356 9.064 1.00 93.62 86 LEU A CA 1
ATOM 661 C C . LEU A 1 86 ? -12.043 -2.691 9.639 1.00 93.62 86 LEU A C 1
ATOM 663 O O . LEU A 1 86 ? -11.939 -1.738 10.410 1.00 93.62 86 LEU A O 1
ATOM 667 N N . LEU A 1 87 ? -13.208 -3.219 9.282 1.00 95.31 87 LEU A N 1
ATOM 668 C CA . LEU A 1 87 ? -14.488 -2.837 9.859 1.00 95.31 87 LEU A CA 1
ATOM 669 C C . LEU A 1 87 ? -14.900 -3.881 10.895 1.00 95.31 87 LEU A C 1
ATOM 671 O O . LEU A 1 87 ? -15.031 -5.059 10.568 1.00 95.31 87 LEU A O 1
ATOM 675 N N . ILE A 1 88 ? -15.096 -3.441 12.133 1.00 95.94 88 ILE A N 1
ATOM 676 C CA . ILE A 1 88 ? -15.579 -4.269 13.235 1.00 95.94 88 ILE A CA 1
ATOM 677 C C . ILE A 1 88 ? -16.967 -3.765 13.603 1.00 95.94 88 ILE A C 1
ATOM 679 O O . ILE A 1 88 ? -17.092 -2.704 14.210 1.00 95.94 88 ILE A O 1
ATOM 683 N N . THR A 1 89 ? -17.999 -4.505 13.220 1.00 96.31 89 THR A N 1
ATOM 684 C CA . THR A 1 89 ? -19.386 -4.245 13.622 1.00 96.31 89 THR A CA 1
ATOM 685 C C . THR A 1 89 ? -19.649 -4.840 14.999 1.00 96.31 89 THR A C 1
ATOM 687 O O . THR A 1 89 ? -19.096 -5.889 15.338 1.00 96.31 89 THR A O 1
ATOM 690 N N . PHE A 1 90 ? -20.490 -4.196 15.800 1.00 95.31 90 PHE A N 1
ATOM 691 C CA . PHE A 1 90 ? -20.810 -4.668 17.146 1.00 95.31 90 PHE A CA 1
ATOM 692 C C . PHE A 1 90 ? -22.215 -4.237 17.571 1.00 95.31 90 PHE A C 1
ATOM 694 O O . PHE A 1 90 ? -22.826 -3.366 16.958 1.00 95.31 90 PHE A O 1
ATOM 701 N N . ASP A 1 91 ? -22.732 -4.861 18.629 1.00 94.19 91 ASP A N 1
ATOM 702 C CA . ASP A 1 91 ? -24.054 -4.532 19.155 1.00 94.19 91 ASP A CA 1
ATOM 703 C C . ASP A 1 91 ? -24.058 -3.128 19.785 1.00 94.19 91 ASP A C 1
ATOM 705 O O . ASP A 1 91 ? -23.208 -2.791 20.617 1.00 94.19 91 ASP A O 1
ATOM 709 N N . ARG A 1 92 ? -25.042 -2.305 19.416 1.00 93.62 92 ARG A N 1
ATOM 710 C CA . ARG A 1 92 ? -25.255 -0.957 19.959 1.00 93.62 92 ARG A CA 1
ATOM 711 C C . ARG A 1 92 ? -25.453 -0.950 21.474 1.00 93.62 92 ARG A C 1
ATOM 713 O O . ARG A 1 92 ? -25.188 0.066 22.129 1.00 93.62 92 ARG A O 1
ATOM 720 N N . ASP A 1 93 ? -25.894 -2.060 22.049 1.00 93.69 93 ASP A N 1
ATOM 721 C CA . ASP A 1 93 ? -26.077 -2.195 23.491 1.00 93.69 93 ASP A CA 1
ATOM 722 C C . ASP A 1 93 ? -24.746 -2.185 24.257 1.00 93.69 93 ASP A C 1
ATOM 724 O O . ASP A 1 93 ? -24.723 -1.832 25.438 1.00 93.69 93 ASP A O 1
ATOM 728 N N . LEU A 1 94 ? -23.621 -2.441 23.577 1.00 94.31 94 LEU A N 1
ATOM 729 C CA . LEU A 1 94 ? -22.289 -2.278 24.160 1.00 94.31 94 LEU A CA 1
ATOM 730 C C . LEU A 1 94 ? -21.907 -0.809 24.368 1.00 94.31 94 LEU A C 1
ATOM 732 O O . LEU A 1 94 ? -21.040 -0.540 25.199 1.00 94.31 94 LEU A O 1
ATOM 736 N N . LEU A 1 95 ? -22.526 0.138 23.652 1.00 95.44 95 LEU A N 1
ATOM 737 C CA . LEU A 1 95 ? -22.244 1.567 23.812 1.00 95.44 95 LEU A CA 1
ATOM 738 C C . LEU A 1 95 ? -22.860 2.113 25.102 1.00 95.44 95 LEU A C 1
ATOM 740 O O . LEU A 1 95 ? -23.997 1.823 25.461 1.00 95.44 95 LEU A O 1
ATOM 744 N N . LYS A 1 96 ? -22.112 2.972 25.778 1.00 94.25 96 LYS A N 1
ATOM 745 C CA . LYS A 1 96 ? -22.501 3.696 26.991 1.00 94.25 96 LYS A CA 1
ATOM 746 C C . LYS A 1 96 ? -22.348 5.199 26.742 1.00 94.25 96 LYS A C 1
ATOM 748 O O . LYS A 1 96 ? -21.922 5.606 25.665 1.00 94.25 96 LYS A O 1
ATOM 753 N N . GLU A 1 97 ? -22.691 6.041 27.712 1.00 93.81 97 GLU A N 1
ATOM 754 C CA . GLU A 1 97 ? -22.368 7.476 27.616 1.00 93.81 97 GLU A CA 1
ATOM 755 C C . GLU A 1 97 ? -20.858 7.716 27.719 1.00 93.81 97 GLU A C 1
ATOM 757 O O . GLU A 1 97 ? -20.311 8.558 27.016 1.00 93.81 97 GLU A O 1
ATOM 762 N N . GLN A 1 98 ? -20.175 6.952 28.573 1.00 96.06 98 GLN A N 1
ATOM 763 C CA . GLN A 1 98 ? -18.718 6.929 28.688 1.00 96.06 98 GLN A CA 1
ATOM 764 C C . GLN A 1 98 ? -18.220 5.582 28.190 1.00 96.06 98 GLN A C 1
ATOM 766 O O . GLN A 1 98 ? -18.600 4.545 28.740 1.00 96.06 98 GLN A O 1
ATOM 771 N N . ASN A 1 99 ? -17.409 5.604 27.139 1.00 95.75 99 ASN A N 1
ATOM 772 C CA . ASN A 1 99 ? -16.902 4.403 26.500 1.00 95.75 99 ASN A CA 1
ATOM 773 C C . ASN A 1 99 ? -15.388 4.337 26.576 1.00 95.75 99 ASN A C 1
ATOM 775 O O . ASN A 1 99 ? -14.704 5.354 26.477 1.00 95.75 99 ASN A O 1
ATOM 779 N N . GLU A 1 100 ? -14.903 3.111 26.654 1.00 96.00 100 GLU A N 1
ATOM 780 C CA . GLU A 1 100 ? -13.499 2.753 26.680 1.00 96.00 100 GLU A CA 1
ATOM 781 C C . GLU A 1 100 ? -13.192 1.868 25.470 1.00 96.00 100 GLU A C 1
ATOM 783 O O . GLU A 1 100 ? -13.843 0.840 25.268 1.00 96.00 100 GLU A O 1
ATOM 788 N N . ILE A 1 101 ? -12.197 2.252 24.671 1.00 95.75 101 ILE A N 1
ATOM 789 C CA . ILE A 1 101 ? -11.605 1.399 23.640 1.00 95.75 101 ILE A CA 1
ATOM 790 C C . ILE A 1 101 ? -10.186 1.058 24.053 1.00 95.75 101 ILE A C 1
ATOM 792 O O . ILE A 1 101 ? -9.364 1.934 24.340 1.00 95.75 101 ILE A O 1
ATOM 796 N N . ILE A 1 102 ? -9.892 -0.236 24.010 1.00 94.19 102 ILE A N 1
ATOM 797 C CA . ILE A 1 102 ? -8.556 -0.756 24.248 1.00 94.19 102 ILE A CA 1
ATOM 798 C C . ILE A 1 102 ? -8.110 -1.546 23.027 1.00 94.19 102 ILE A C 1
ATOM 800 O O . ILE A 1 102 ? -8.801 -2.447 22.554 1.00 94.19 102 ILE A O 1
ATOM 804 N N . VAL A 1 103 ? -6.927 -1.212 22.523 1.00 93.38 103 VAL A N 1
ATOM 805 C CA . VAL A 1 103 ? -6.287 -1.899 21.404 1.00 93.38 103 VAL A CA 1
ATOM 806 C C . VAL A 1 103 ? -4.940 -2.421 21.867 1.00 93.38 103 VAL A C 1
ATOM 808 O O . VAL A 1 103 ? -4.017 -1.649 22.115 1.00 93.38 103 VAL A O 1
ATOM 811 N N . HIS A 1 104 ? -4.817 -3.738 21.954 1.00 90.69 104 HIS A N 1
ATOM 812 C CA . HIS A 1 104 ? -3.540 -4.398 22.200 1.00 90.69 104 HIS A CA 1
ATOM 813 C C . HIS A 1 104 ? -2.938 -4.814 20.871 1.00 90.69 104 HIS A C 1
ATOM 815 O O . HIS A 1 104 ? -3.630 -5.423 20.055 1.00 90.69 104 HIS A O 1
ATOM 821 N N . VAL A 1 105 ? -1.658 -4.519 20.660 1.00 88.75 105 VAL A N 1
ATOM 822 C CA . VAL A 1 105 ? -0.916 -4.924 19.464 1.00 88.75 105 VAL A CA 1
ATOM 823 C C . VAL A 1 105 ? 0.381 -5.604 19.880 1.00 88.75 105 VAL A C 1
ATOM 825 O O . VAL A 1 105 ? 1.075 -5.135 20.780 1.00 88.75 105 VAL A O 1
ATOM 828 N N . ARG A 1 106 ? 0.729 -6.696 19.197 1.00 86.44 106 ARG A N 1
ATOM 829 C CA . ARG A 1 106 ? 1.978 -7.441 19.350 1.00 86.44 106 ARG A CA 1
ATOM 830 C C . ARG A 1 106 ? 2.624 -7.678 17.989 1.00 86.44 106 ARG A C 1
ATOM 832 O O . ARG A 1 106 ? 1.931 -7.962 17.016 1.00 86.44 106 ARG A O 1
ATOM 839 N N . GLY A 1 107 ? 3.950 -7.586 17.938 1.00 84.94 107 GLY A N 1
ATOM 840 C CA . GLY A 1 107 ? 4.638 -7.542 16.661 1.00 84.94 107 GLY A CA 1
ATOM 841 C C . GLY A 1 107 ? 6.160 -7.435 16.682 1.00 84.94 107 GLY A C 1
ATOM 842 O O . GLY A 1 107 ? 6.798 -7.539 17.730 1.00 84.94 107 GLY A O 1
ATOM 843 N N . TYR A 1 108 ? 6.784 -7.253 15.523 1.00 83.00 108 TYR A N 1
ATOM 844 C CA . TYR A 1 108 ? 8.221 -7.033 15.402 1.00 83.00 108 TYR A CA 1
ATOM 845 C C . TYR A 1 108 ? 8.542 -5.536 15.426 1.00 83.00 108 TYR A C 1
ATOM 847 O O . TYR A 1 108 ? 7.930 -4.733 14.727 1.00 83.00 108 TYR A O 1
ATOM 855 N N . ALA A 1 109 ? 9.553 -5.149 16.208 1.00 79.44 109 ALA A N 1
ATOM 856 C CA . ALA A 1 109 ? 10.047 -3.777 16.170 1.00 79.44 109 ALA A CA 1
ATOM 857 C C . ALA A 1 109 ? 10.693 -3.432 14.821 1.00 79.44 109 ALA A C 1
ATOM 859 O O . ALA A 1 109 ? 11.169 -4.326 14.109 1.00 79.44 109 ALA A O 1
ATOM 860 N N . PRO A 1 110 ? 10.801 -2.124 14.524 1.00 80.44 110 PRO A N 1
ATOM 861 C CA . PRO A 1 110 ? 11.723 -1.618 13.519 1.00 80.44 110 PRO A CA 1
ATOM 862 C C . PRO A 1 110 ? 13.100 -2.274 13.637 1.00 80.44 110 PRO A C 1
ATOM 864 O O . PRO A 1 110 ? 13.672 -2.361 14.723 1.00 80.44 110 PRO A O 1
ATOM 867 N N . THR A 1 111 ? 13.642 -2.735 12.511 1.00 82.00 111 THR A N 1
ATOM 868 C CA . THR A 1 111 ? 14.961 -3.395 12.487 1.00 82.00 111 THR A CA 1
ATOM 869 C C . THR A 1 111 ? 16.108 -2.388 12.330 1.00 82.00 111 THR A C 1
ATOM 871 O O . THR A 1 111 ? 17.273 -2.740 12.493 1.00 82.00 111 THR A O 1
ATOM 874 N N . SER A 1 112 ? 15.809 -1.122 12.023 1.00 84.62 112 SER A N 1
ATOM 875 C CA . SER A 1 112 ? 16.817 -0.078 11.807 1.00 84.62 112 SER A CA 1
ATOM 876 C C . SER A 1 112 ? 16.305 1.303 12.217 1.00 84.62 112 SER A C 1
ATOM 878 O O . SER A 1 112 ? 15.101 1.520 12.289 1.00 84.62 112 SER A O 1
ATOM 880 N N . VAL A 1 113 ? 17.216 2.262 12.399 1.00 84.19 113 VAL A N 1
ATOM 881 C CA . VAL A 1 113 ? 16.871 3.662 12.721 1.00 84.19 113 VAL A CA 1
ATOM 882 C C . VAL A 1 113 ? 16.223 4.388 11.534 1.00 84.19 113 VAL A C 1
ATOM 884 O O . VAL A 1 113 ? 15.401 5.277 11.720 1.00 84.19 113 VAL A O 1
ATOM 887 N N . ILE A 1 114 ? 16.568 3.996 10.305 1.00 84.69 114 ILE A N 1
ATOM 888 C CA . ILE A 1 114 ? 16.106 4.647 9.066 1.00 84.69 114 ILE A CA 1
ATOM 889 C C . ILE A 1 114 ? 14.888 3.956 8.435 1.00 84.69 114 ILE A C 1
ATOM 891 O O . ILE A 1 114 ? 14.395 4.377 7.393 1.00 84.69 114 ILE A O 1
ATOM 895 N N . GLY A 1 115 ? 14.408 2.866 9.026 1.00 77.19 115 GLY A N 1
ATOM 896 C CA . GLY A 1 115 ? 13.328 2.053 8.477 1.00 77.19 115 GLY A CA 1
ATOM 897 C C . GLY A 1 115 ? 12.489 1.459 9.594 1.00 77.19 115 GLY A C 1
ATOM 898 O O . GLY A 1 115 ? 13.002 0.680 10.399 1.00 77.19 115 GLY A O 1
ATOM 899 N N . GLY A 1 116 ? 11.210 1.841 9.622 1.00 82.19 116 GLY A N 1
ATOM 900 C CA . GLY A 1 116 ? 10.208 1.308 10.540 1.00 82.19 116 GLY A CA 1
ATOM 901 C C . GLY A 1 116 ? 9.782 -0.126 10.209 1.00 82.19 116 GLY A C 1
ATOM 902 O O . GLY A 1 116 ? 10.344 -0.774 9.327 1.00 82.19 116 GLY A O 1
ATOM 903 N N . ASN A 1 117 ? 8.754 -0.603 10.910 1.00 84.12 117 ASN A N 1
ATOM 904 C CA . ASN A 1 117 ? 7.974 -1.765 10.496 1.00 84.12 117 ASN A CA 1
ATOM 905 C C . ASN A 1 117 ? 6.541 -1.312 10.191 1.00 84.12 117 ASN A C 1
ATOM 907 O O . ASN A 1 117 ? 5.725 -1.186 11.100 1.00 84.12 117 ASN A O 1
ATOM 911 N N . PHE A 1 118 ? 6.236 -1.057 8.916 1.00 83.94 118 PHE A N 1
ATOM 912 C CA . PHE A 1 118 ? 4.896 -0.645 8.480 1.00 83.94 118 PHE A CA 1
ATOM 913 C C . PHE A 1 118 ? 3.789 -1.652 8.848 1.00 83.94 118 PHE A C 1
ATOM 915 O O . PHE A 1 118 ? 2.629 -1.264 8.981 1.00 83.94 118 PHE A O 1
ATOM 922 N N . LEU A 1 119 ? 4.133 -2.931 9.029 1.00 86.69 119 LEU A N 1
ATOM 923 C CA . LEU A 1 119 ? 3.167 -3.968 9.389 1.00 86.69 119 LEU A CA 1
ATOM 924 C C . LEU A 1 119 ? 2.838 -3.988 10.877 1.00 86.69 119 LEU A C 1
ATOM 926 O O . LEU A 1 119 ? 1.921 -4.711 11.242 1.00 86.69 119 LEU A O 1
ATOM 930 N N . PHE A 1 120 ? 3.555 -3.253 11.729 1.00 87.50 120 PHE A N 1
ATOM 931 C CA . PHE A 1 120 ? 3.371 -3.319 13.175 1.00 87.50 120 PHE A CA 1
ATOM 932 C C . PHE A 1 120 ? 2.469 -2.197 13.684 1.00 87.50 120 PHE A C 1
ATOM 934 O O . PHE A 1 120 ? 2.827 -1.023 13.609 1.00 87.50 120 PHE A O 1
ATOM 941 N N . GLY A 1 121 ? 1.342 -2.557 14.300 1.00 87.56 121 GLY A N 1
ATOM 942 C CA . GLY A 1 121 ? 0.555 -1.593 15.060 1.00 87.56 121 GLY A CA 1
ATOM 943 C C . GLY A 1 121 ? -0.429 -0.755 14.256 1.00 87.56 121 GLY A C 1
ATOM 944 O O . GLY A 1 121 ? -1.014 -1.210 13.276 1.00 87.56 121 GLY A O 1
ATOM 945 N N . LEU A 1 122 ? -0.645 0.466 14.740 1.00 89.25 122 LEU A N 1
ATOM 946 C CA . LEU A 1 122 ? -1.551 1.477 14.197 1.00 89.25 122 LEU A CA 1
ATOM 947 C C . LEU A 1 122 ? -0.729 2.484 13.384 1.00 89.25 122 LEU A C 1
ATOM 949 O O . LEU A 1 122 ? -0.483 3.606 13.816 1.00 89.25 122 LEU A O 1
ATOM 953 N N . THR A 1 123 ? -0.217 2.042 12.234 1.00 84.62 123 THR A N 1
ATOM 954 C CA . THR A 1 123 ? 0.764 2.809 11.441 1.00 84.62 123 THR A CA 1
ATOM 955 C C . THR A 1 123 ? 0.158 3.945 10.625 1.00 84.62 123 THR A C 1
ATOM 957 O O . THR A 1 123 ? 0.886 4.805 10.131 1.00 84.62 123 THR A O 1
ATOM 960 N N . VAL A 1 124 ? -1.167 3.971 10.486 1.00 87.81 124 VAL A N 1
ATOM 961 C CA . VAL A 1 124 ? -1.892 5.055 9.818 1.00 87.81 124 VAL A CA 1
ATOM 962 C C . VAL A 1 124 ? -2.203 6.147 10.842 1.00 87.81 124 VAL A C 1
ATOM 964 O O . VAL A 1 124 ? -2.621 5.839 11.954 1.00 87.81 124 VAL A O 1
ATOM 967 N N . THR A 1 125 ? -2.007 7.415 10.482 1.00 86.06 125 THR A N 1
ATOM 968 C CA . THR A 1 125 ? -2.160 8.565 11.394 1.00 86.06 125 THR A CA 1
ATOM 969 C C . THR A 1 125 ? -3.602 9.032 11.575 1.00 86.06 125 THR A C 1
ATOM 971 O O . THR A 1 125 ? -3.930 9.629 12.594 1.00 86.06 125 THR A O 1
ATOM 974 N N . GLU A 1 126 ? -4.467 8.778 10.598 1.00 89.12 126 GLU A N 1
ATOM 975 C CA . GLU A 1 126 ? -5.839 9.288 10.548 1.00 89.12 126 GLU A CA 1
ATOM 976 C C . GLU A 1 126 ? -6.796 8.267 9.927 1.00 89.12 126 GLU A C 1
ATOM 978 O O . GLU A 1 126 ? -6.362 7.293 9.314 1.00 89.12 126 GLU A O 1
ATOM 983 N N . GLY A 1 127 ? -8.105 8.500 10.063 1.00 90.62 127 GLY A N 1
ATOM 984 C CA . GLY A 1 127 ? -9.142 7.656 9.456 1.00 90.62 127 GLY A CA 1
ATOM 985 C C . GLY A 1 127 ? -9.694 6.550 10.359 1.00 90.62 127 GLY A C 1
ATOM 986 O O . GLY A 1 127 ? -10.467 5.723 9.881 1.00 90.62 127 GLY A O 1
ATOM 987 N N . TYR A 1 128 ? -9.336 6.537 11.648 1.00 93.69 128 TYR A N 1
ATOM 988 C CA . TYR A 1 128 ? -10.025 5.727 12.658 1.00 93.69 128 TYR A CA 1
ATOM 989 C C . TYR A 1 128 ? -11.394 6.341 12.936 1.00 93.69 128 TYR A C 1
ATOM 991 O O . TYR A 1 128 ? -11.471 7.502 13.337 1.00 93.69 128 TYR A O 1
ATOM 999 N N . LEU A 1 129 ? -12.468 5.592 12.695 1.00 95.00 129 LEU A N 1
ATOM 1000 C CA . LEU A 1 129 ? -13.830 6.126 12.753 1.00 95.00 129 LEU A CA 1
ATOM 1001 C C . LEU A 1 129 ? -14.759 5.206 13.541 1.00 95.00 129 LEU A C 1
ATOM 1003 O O . LEU A 1 129 ? -14.689 3.987 13.417 1.00 95.00 129 LEU A O 1
ATOM 1007 N N . LEU A 1 130 ? -15.674 5.818 14.288 1.00 95.00 130 LEU A N 1
ATOM 1008 C CA . LEU A 1 130 ? -16.898 5.198 14.783 1.00 95.00 130 LEU A CA 1
ATOM 1009 C C . LEU A 1 130 ? -18.054 5.724 13.928 1.00 95.00 130 LEU A C 1
ATOM 1011 O O . LEU A 1 130 ? -18.165 6.932 13.721 1.00 95.00 130 LEU A O 1
ATOM 1015 N N . GLY A 1 131 ? -18.902 4.841 13.418 1.00 95.00 131 GLY A N 1
ATOM 1016 C CA . GLY A 1 131 ? -20.005 5.236 12.543 1.00 95.00 131 GLY A CA 1
ATOM 1017 C C . GLY A 1 131 ? -20.997 4.109 12.309 1.00 95.00 131 GLY A C 1
ATOM 1018 O O . GLY A 1 131 ? -20.839 3.021 12.861 1.00 95.00 131 GLY A O 1
ATOM 1019 N N . SER A 1 132 ? -22.020 4.370 11.494 1.00 94.06 132 SER A N 1
ATOM 1020 C CA . SER A 1 132 ? -22.923 3.313 11.038 1.00 94.06 132 SER A CA 1
ATOM 1021 C C . SER A 1 132 ? -22.203 2.394 10.049 1.00 94.06 132 SER A C 1
ATOM 1023 O O . SER A 1 132 ? -21.383 2.851 9.249 1.00 94.06 132 SER A O 1
ATOM 1025 N N . GLU A 1 133 ? -22.526 1.104 10.061 1.00 94.00 133 GLU A N 1
ATOM 1026 C CA . GLU A 1 133 ? -21.953 0.129 9.133 1.00 94.00 133 GLU A CA 1
ATOM 1027 C C . GLU A 1 133 ? -22.099 0.581 7.672 1.00 94.00 133 GLU A C 1
ATOM 1029 O O . GLU A 1 133 ? -21.153 0.482 6.889 1.00 94.00 133 GLU A O 1
ATOM 1034 N N . SER A 1 134 ? -23.261 1.133 7.310 1.00 92.38 134 SER A N 1
ATOM 1035 C CA . SER A 1 134 ? -23.536 1.607 5.952 1.00 92.38 134 SER A CA 1
ATOM 1036 C C . SER A 1 134 ? -22.597 2.739 5.510 1.00 92.38 134 SER A C 1
ATOM 1038 O O . SER A 1 134 ? -22.019 2.668 4.421 1.00 92.38 134 SER A O 1
ATOM 1040 N N . ASP A 1 135 ? -22.360 3.729 6.377 1.00 93.12 135 ASP A N 1
ATOM 1041 C CA . ASP A 1 135 ? -21.472 4.859 6.086 1.00 93.12 135 ASP A CA 1
ATOM 1042 C C . ASP A 1 135 ? -20.011 4.412 6.010 1.00 93.12 135 ASP A C 1
ATOM 1044 O O . ASP A 1 135 ? -19.248 4.852 5.144 1.00 93.12 135 ASP A O 1
ATOM 1048 N N . LEU A 1 136 ? -19.608 3.515 6.913 1.00 94.19 136 LEU A N 1
ATOM 1049 C CA . LEU A 1 136 ? -18.249 2.987 6.951 1.00 94.19 136 LEU A CA 1
ATOM 1050 C C . LEU A 1 136 ? -17.963 2.104 5.731 1.00 94.19 136 LEU A C 1
ATOM 1052 O O . LEU A 1 136 ? -16.898 2.230 5.127 1.00 94.19 136 LEU A O 1
ATOM 1056 N N . ASN A 1 137 ? -18.915 1.276 5.298 1.00 92.00 137 ASN A N 1
ATOM 1057 C CA . ASN A 1 137 ? -18.777 0.476 4.080 1.00 92.00 137 ASN A CA 1
ATOM 1058 C C . ASN A 1 137 ? -18.718 1.339 2.814 1.00 92.00 137 ASN A C 1
ATOM 1060 O O . ASN A 1 137 ? -17.920 1.045 1.922 1.00 92.00 137 ASN A O 1
ATOM 1064 N N . ALA A 1 138 ? -19.481 2.434 2.737 1.00 90.56 138 ALA A N 1
ATOM 1065 C CA . ALA A 1 138 ? -19.386 3.372 1.617 1.00 90.56 138 ALA A CA 1
ATOM 1066 C C . ALA A 1 138 ? -17.976 3.985 1.496 1.00 90.56 138 ALA A C 1
ATOM 1068 O O . ALA A 1 138 ? -17.448 4.119 0.391 1.00 90.56 138 ALA A O 1
ATOM 1069 N N . ARG A 1 139 ? -17.317 4.277 2.626 1.00 87.44 139 ARG A N 1
ATOM 1070 C CA . ARG A 1 139 ? -15.937 4.802 2.668 1.00 87.44 139 ARG A CA 1
ATOM 1071 C C . ARG A 1 139 ? -14.869 3.779 2.267 1.00 87.44 139 ARG A C 1
ATOM 1073 O O . ARG A 1 139 ? -13.771 4.175 1.887 1.00 87.44 139 ARG A O 1
ATOM 1080 N N . ARG A 1 140 ? -15.169 2.477 2.331 1.00 88.44 140 ARG A N 1
ATOM 1081 C CA . ARG A 1 140 ? -14.239 1.391 1.956 1.00 88.44 140 ARG A CA 1
ATOM 1082 C C . ARG A 1 140 ? -14.160 1.145 0.447 1.00 88.44 140 ARG A C 1
ATOM 1084 O O . ARG A 1 140 ? -13.283 0.399 0.009 1.00 88.44 140 ARG A O 1
ATOM 1091 N N . GLN A 1 141 ? -15.051 1.749 -0.340 1.00 87.31 141 GLN A N 1
ATOM 1092 C CA . GLN A 1 141 ? -15.159 1.492 -1.774 1.00 87.31 141 GLN A CA 1
ATOM 1093 C C . GLN A 1 141 ? -13.945 2.010 -2.557 1.00 87.31 141 GLN A C 1
ATOM 1095 O O . GLN A 1 141 ? -13.513 3.147 -2.394 1.00 87.31 141 GLN A O 1
ATOM 1100 N N . GLN A 1 142 ? -13.404 1.166 -3.444 1.00 86.88 142 GLN A N 1
ATOM 1101 C CA . GLN A 1 142 ? -12.185 1.444 -4.225 1.00 86.88 142 GLN A CA 1
ATOM 1102 C C . GLN A 1 142 ? -12.380 1.262 -5.741 1.00 86.88 142 GLN A C 1
ATOM 1104 O O . GLN A 1 142 ? -11.405 1.138 -6.481 1.00 86.88 142 GLN A O 1
ATOM 1109 N N . TYR A 1 143 ? -13.624 1.244 -6.234 1.00 89.62 143 TYR A N 1
ATOM 1110 C CA . TYR A 1 143 ? -13.922 0.913 -7.634 1.00 89.62 143 TYR A CA 1
ATOM 1111 C C . TYR A 1 143 ? -13.222 1.823 -8.648 1.00 89.62 143 TYR A C 1
ATOM 1113 O O . TYR A 1 143 ? -12.652 1.326 -9.617 1.00 89.62 143 TYR A O 1
ATOM 1121 N N . LEU A 1 144 ? -13.206 3.139 -8.405 1.00 89.62 144 LEU A N 1
ATOM 1122 C CA . LEU A 1 144 ? -12.538 4.092 -9.295 1.00 89.62 144 LEU A CA 1
ATOM 1123 C C . LEU A 1 144 ? -11.029 3.821 -9.379 1.00 89.62 144 LEU A C 1
ATOM 1125 O O . LEU A 1 144 ? -10.454 3.818 -10.465 1.00 89.62 144 LEU A O 1
ATOM 1129 N N . SER A 1 145 ? -10.396 3.548 -8.237 1.00 91.19 145 SER A N 1
ATOM 1130 C CA . SER A 1 145 ? -8.974 3.213 -8.174 1.00 91.19 145 SER A CA 1
ATOM 1131 C C . SER A 1 145 ? -8.677 1.908 -8.915 1.00 91.19 145 SER A C 1
ATOM 1133 O O . SER A 1 145 ? -7.773 1.878 -9.741 1.00 91.19 145 SER A O 1
ATOM 1135 N N . LEU A 1 146 ? -9.475 0.857 -8.698 1.00 92.50 146 LEU A N 1
ATOM 1136 C CA . LEU A 1 146 ? -9.315 -0.427 -9.392 1.00 92.50 146 LEU A CA 1
ATOM 1137 C C . LEU A 1 146 ? -9.491 -0.296 -10.911 1.00 92.50 146 LEU A C 1
ATOM 1139 O O . LEU A 1 146 ? -8.721 -0.885 -11.669 1.00 92.50 146 LEU A O 1
ATOM 1143 N N . MET A 1 147 ? -10.455 0.513 -11.359 1.00 94.69 147 MET A N 1
ATOM 1144 C CA . MET A 1 147 ? -10.631 0.829 -12.776 1.00 94.69 147 MET A CA 1
ATOM 1145 C C . MET A 1 147 ? -9.381 1.513 -13.346 1.00 94.69 147 MET A C 1
ATOM 1147 O O . MET A 1 147 ? -8.888 1.104 -14.397 1.00 94.69 147 MET A O 1
ATOM 1151 N N . LEU A 1 148 ? -8.826 2.504 -12.640 1.00 93.25 148 LEU A N 1
ATOM 1152 C CA . LEU A 1 148 ? -7.601 3.188 -13.059 1.00 93.25 148 LEU A CA 1
ATOM 1153 C C . LEU A 1 148 ? -6.401 2.229 -13.124 1.00 93.25 148 LEU A C 1
ATOM 1155 O O . LEU A 1 148 ? -5.596 2.305 -14.050 1.00 93.25 148 LEU A O 1
ATOM 1159 N N . TYR A 1 149 ? -6.292 1.281 -12.193 1.00 95.12 149 TYR A N 1
ATOM 1160 C CA . TYR A 1 149 ? -5.236 0.264 -12.233 1.00 95.12 149 TYR A CA 1
ATOM 1161 C C . TYR A 1 149 ? -5.401 -0.665 -13.440 1.00 95.12 149 TYR A C 1
ATOM 1163 O O . TYR A 1 149 ? -4.420 -0.984 -14.110 1.00 95.12 149 TYR A O 1
ATOM 1171 N N . GLY A 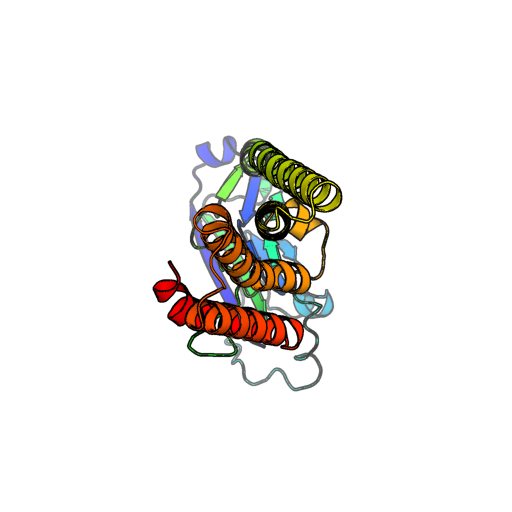1 150 ? -6.643 -1.028 -13.779 1.00 96.31 150 GLY A N 1
ATOM 1172 C CA . GLY A 1 150 ? -6.964 -1.763 -15.003 1.00 96.31 150 GLY A CA 1
ATOM 1173 C C . GLY A 1 150 ? -6.527 -1.028 -16.274 1.00 96.31 150 GLY A C 1
ATOM 1174 O O . GLY A 1 150 ? -5.997 -1.653 -17.191 1.00 96.31 150 GLY A O 1
ATOM 1175 N N . VAL A 1 151 ? -6.662 0.302 -16.305 1.00 97.19 151 VAL A N 1
ATOM 1176 C CA . VAL A 1 151 ? -6.175 1.139 -17.413 1.00 97.19 151 VAL A CA 1
ATOM 1177 C C . VAL A 1 151 ? -4.654 1.022 -17.564 1.00 97.19 151 VAL A C 1
ATOM 1179 O O . VAL A 1 151 ? -4.179 0.763 -18.671 1.00 97.19 151 VAL A O 1
ATOM 1182 N N . PHE A 1 152 ? -3.884 1.123 -16.474 1.00 97.19 152 PHE A N 1
ATOM 1183 C CA . PHE A 1 152 ? -2.427 0.925 -16.519 1.00 97.19 152 PHE A CA 1
ATOM 1184 C C . PHE A 1 152 ? -2.038 -0.473 -17.017 1.00 97.19 152 PHE A C 1
ATOM 1186 O O . PHE A 1 152 ? -1.120 -0.596 -17.829 1.00 97.19 152 PHE A O 1
ATOM 1193 N N . ILE A 1 153 ? -2.761 -1.517 -16.595 1.00 98.38 153 ILE A N 1
ATOM 1194 C CA . ILE A 1 153 ? -2.540 -2.883 -17.089 1.00 98.38 153 ILE A CA 1
ATOM 1195 C C . ILE A 1 153 ? -2.776 -2.951 -18.598 1.00 98.38 153 ILE A C 1
ATOM 1197 O O . ILE A 1 153 ? -1.930 -3.460 -19.332 1.00 98.38 153 ILE A O 1
ATOM 1201 N N . PHE A 1 154 ? -3.899 -2.413 -19.072 1.00 98.44 154 PHE A N 1
ATOM 1202 C CA . PHE A 1 154 ? -4.253 -2.441 -20.487 1.00 98.44 154 PHE A CA 1
ATOM 1203 C C . PHE A 1 154 ? -3.219 -1.709 -21.350 1.00 98.44 154 PHE A C 1
ATOM 1205 O O . PHE A 1 154 ? -2.723 -2.272 -22.327 1.00 98.44 154 PHE A O 1
ATOM 1212 N N . PHE A 1 155 ? -2.833 -0.489 -20.962 1.00 97.69 155 PHE A N 1
ATOM 1213 C CA . PHE A 1 155 ? -1.783 0.256 -21.656 1.00 97.69 155 PHE A CA 1
ATOM 1214 C C . PHE A 1 155 ? -0.443 -0.477 -21.623 1.00 97.69 155 PHE A C 1
ATOM 1216 O O . PHE A 1 155 ? 0.240 -0.529 -22.648 1.00 97.69 155 PHE A O 1
ATOM 1223 N N . GLY A 1 156 ? -0.086 -1.078 -20.487 1.00 98.38 156 GLY A N 1
ATOM 1224 C CA . GLY A 1 156 ? 1.137 -1.857 -20.348 1.00 98.38 156 GLY A CA 1
ATOM 1225 C C . GLY A 1 156 ? 1.192 -3.036 -21.318 1.00 98.38 156 GLY A C 1
ATOM 1226 O O . GLY A 1 156 ? 2.143 -3.165 -22.090 1.00 98.38 156 GLY A O 1
ATOM 1227 N N . LEU A 1 157 ? 0.135 -3.852 -21.345 1.00 98.50 157 LEU A N 1
ATOM 1228 C CA . LEU A 1 157 ? 0.022 -4.997 -22.252 1.00 98.50 157 LEU A CA 1
ATOM 1229 C C . LEU A 1 157 ? 0.009 -4.566 -23.722 1.00 98.50 157 LEU A C 1
ATOM 1231 O O . LEU A 1 157 ? 0.674 -5.192 -24.548 1.00 98.50 157 LEU A O 1
ATOM 1235 N N . TYR A 1 158 ? -0.701 -3.484 -24.049 1.00 98.44 158 TYR A N 1
ATOM 1236 C CA . TYR A 1 158 ? -0.741 -2.938 -25.403 1.00 98.44 158 TYR A CA 1
ATOM 1237 C C . TYR A 1 158 ? 0.654 -2.529 -25.901 1.00 98.44 158 TYR A C 1
ATOM 1239 O O . TYR A 1 158 ? 1.045 -2.897 -27.009 1.00 98.44 158 TYR A O 1
ATOM 1247 N N . HIS A 1 159 ? 1.446 -1.838 -25.078 1.00 98.31 159 HIS A N 1
ATOM 1248 C CA . HIS A 1 159 ? 2.795 -1.421 -25.470 1.00 98.31 159 HIS A CA 1
ATOM 1249 C C . HIS A 1 159 ? 3.778 -2.596 -25.534 1.00 98.31 159 HIS A C 1
ATOM 1251 O O . HIS A 1 159 ? 4.600 -2.656 -26.447 1.00 98.31 159 HIS A O 1
ATOM 1257 N N . ILE A 1 160 ? 3.650 -3.593 -24.652 1.00 98.31 160 ILE A N 1
ATOM 1258 C CA . ILE A 1 160 ? 4.417 -4.842 -24.774 1.00 98.31 160 ILE A CA 1
ATOM 1259 C C . ILE A 1 160 ? 4.081 -5.548 -26.097 1.00 98.31 160 ILE A C 1
ATOM 1261 O O . ILE A 1 160 ? 4.983 -5.993 -26.808 1.00 98.31 160 ILE A O 1
ATOM 1265 N N . PHE A 1 161 ? 2.803 -5.606 -26.480 1.00 98.25 161 PHE A N 1
ATOM 1266 C CA . PHE A 1 161 ? 2.388 -6.160 -27.769 1.00 98.25 161 PHE A CA 1
ATOM 1267 C C . PHE A 1 161 ? 2.973 -5.381 -28.957 1.00 98.25 161 PHE A C 1
ATOM 1269 O O . PHE A 1 161 ? 3.484 -5.993 -29.899 1.00 98.25 161 PHE A O 1
ATOM 1276 N N . LEU A 1 162 ? 2.953 -4.044 -28.911 1.00 97.81 162 LEU A N 1
ATOM 1277 C CA . LEU A 1 162 ? 3.591 -3.215 -29.936 1.00 97.81 162 LEU A CA 1
ATOM 1278 C C . LEU A 1 162 ? 5.088 -3.495 -30.037 1.00 97.81 162 LEU A C 1
ATOM 1280 O O . LEU A 1 162 ? 5.588 -3.658 -31.147 1.00 97.81 162 LEU A O 1
ATOM 1284 N N . PHE A 1 163 ? 5.786 -3.632 -28.910 1.00 97.88 163 PHE A N 1
ATOM 1285 C CA . PHE A 1 163 ? 7.200 -3.995 -28.902 1.00 97.88 163 PHE A CA 1
ATOM 1286 C C . PHE A 1 163 ? 7.456 -5.356 -29.561 1.00 97.88 163 PHE A C 1
ATOM 1288 O O . PHE A 1 163 ? 8.377 -5.476 -30.366 1.00 97.88 163 PHE A O 1
ATOM 1295 N N . ILE A 1 164 ? 6.619 -6.364 -29.288 1.00 97.75 164 ILE A N 1
ATOM 1296 C CA . ILE A 1 164 ? 6.713 -7.686 -29.933 1.00 97.75 164 ILE A CA 1
ATOM 1297 C C . ILE A 1 164 ? 6.538 -7.573 -31.457 1.00 97.75 164 ILE A C 1
ATOM 1299 O O . ILE A 1 164 ? 7.165 -8.305 -32.217 1.00 97.75 164 ILE A O 1
ATOM 1303 N N . ARG A 1 165 ? 5.697 -6.651 -31.937 1.00 97.81 165 ARG A N 1
ATOM 1304 C CA . ARG A 1 165 ? 5.496 -6.420 -33.378 1.00 97.81 165 ARG A CA 1
ATOM 1305 C C . ARG A 1 165 ? 6.555 -5.512 -34.002 1.00 97.81 165 ARG A C 1
ATOM 1307 O O . ARG A 1 165 ? 6.806 -5.612 -35.201 1.00 97.81 165 ARG A O 1
ATOM 1314 N N . ARG A 1 166 ? 7.153 -4.620 -33.216 1.00 94.94 166 ARG A N 1
ATOM 1315 C CA . ARG A 1 166 ? 8.063 -3.554 -33.650 1.00 94.94 166 ARG A CA 1
ATOM 1316 C C . ARG A 1 166 ? 9.282 -3.495 -32.735 1.00 94.94 166 ARG A C 1
ATOM 1318 O O . ARG A 1 166 ? 9.526 -2.495 -32.071 1.00 94.94 166 ARG A O 1
ATOM 1325 N N . HIS A 1 167 ? 10.098 -4.547 -32.750 1.00 89.56 167 HIS A N 1
ATOM 1326 C CA . HIS A 1 167 ? 11.261 -4.674 -31.858 1.00 89.56 167 HIS A CA 1
ATOM 1327 C C . HIS A 1 167 ? 12.288 -3.529 -31.944 1.00 89.56 167 HIS A C 1
ATOM 1329 O O . HIS A 1 167 ? 13.086 -3.361 -31.027 1.00 89.56 167 HIS A O 1
ATOM 1335 N N . ARG A 1 168 ? 12.286 -2.743 -33.031 1.00 90.00 168 ARG A N 1
ATOM 1336 C CA . ARG A 1 168 ? 13.143 -1.553 -33.171 1.00 90.00 168 ARG A CA 1
ATOM 1337 C C . ARG A 1 168 ? 12.710 -0.392 -32.267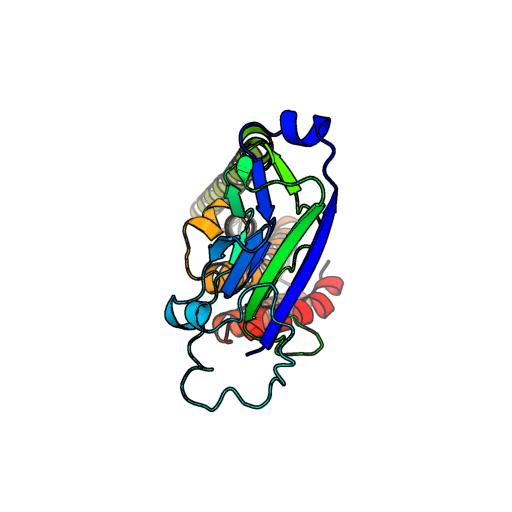 1.00 90.00 168 ARG A C 1
ATOM 1339 O O . ARG A 1 168 ? 13.539 0.434 -31.917 1.00 90.00 168 ARG A O 1
ATOM 1346 N N . GLU A 1 169 ? 11.441 -0.346 -31.874 1.00 92.94 169 GLU A N 1
ATOM 1347 C CA . GLU A 1 169 ? 10.859 0.679 -31.004 1.00 92.94 169 GLU A CA 1
ATOM 1348 C C . GLU A 1 169 ? 10.920 0.208 -29.539 1.00 92.94 169 GLU A C 1
ATOM 1350 O O . GLU A 1 169 ? 9.907 -0.147 -28.932 1.00 92.94 169 GLU A O 1
ATOM 1355 N N . THR A 1 170 ? 12.129 0.142 -28.972 1.00 93.62 170 THR A N 1
ATOM 1356 C CA . THR A 1 170 ? 12.372 -0.409 -27.624 1.00 93.62 170 THR A CA 1
ATOM 1357 C C . THR A 1 170 ? 11.710 0.401 -26.504 1.00 93.62 170 THR A C 1
ATOM 1359 O O . THR A 1 170 ? 11.379 -0.173 -25.466 1.00 93.62 170 THR A O 1
ATOM 1362 N N . TYR A 1 171 ? 11.409 1.687 -26.716 1.00 95.94 171 TYR A N 1
ATOM 1363 C CA . TYR A 1 171 ? 10.632 2.507 -25.778 1.00 95.94 171 TYR A CA 1
ATOM 1364 C C . TYR A 1 171 ? 9.261 1.896 -25.448 1.00 95.94 171 TYR A C 1
ATOM 1366 O O . TYR A 1 171 ? 8.799 2.032 -24.316 1.00 95.94 171 TYR A O 1
ATOM 1374 N N . ASN A 1 172 ? 8.634 1.165 -26.383 1.00 97.56 172 ASN A N 1
ATOM 1375 C CA . ASN A 1 172 ? 7.367 0.471 -26.134 1.00 97.56 172 ASN A CA 1
ATOM 1376 C C . ASN A 1 172 ? 7.523 -0.605 -25.047 1.00 97.56 172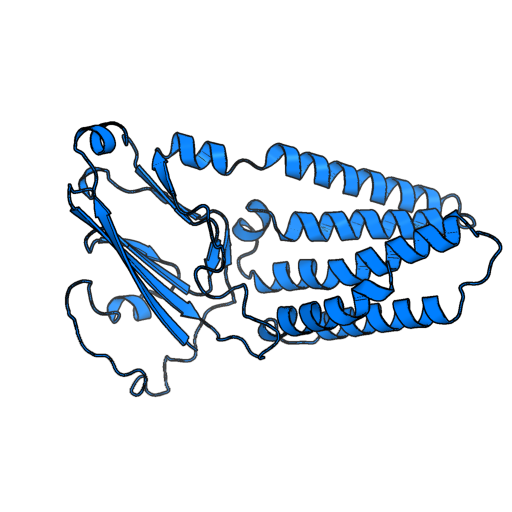 ASN A C 1
ATOM 1378 O O . ASN A 1 172 ? 6.645 -0.768 -24.201 1.00 97.56 172 ASN A O 1
ATOM 1382 N N . PHE A 1 173 ? 8.659 -1.308 -25.016 1.00 97.75 173 PHE A N 1
ATOM 1383 C CA . PHE A 1 173 ? 8.942 -2.269 -23.953 1.00 97.75 173 PHE A CA 1
ATOM 1384 C C . PHE A 1 173 ? 9.103 -1.570 -22.606 1.00 97.75 173 PHE A C 1
ATOM 1386 O O . PHE A 1 173 ? 8.474 -1.978 -21.634 1.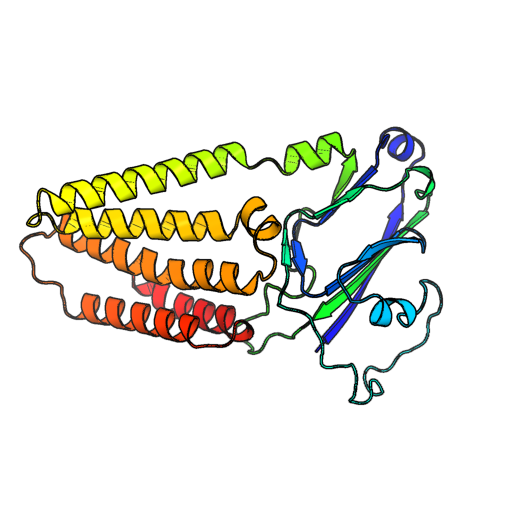00 97.75 173 PHE A O 1
ATOM 1393 N N . TYR A 1 174 ? 9.910 -0.506 -22.552 1.00 97.69 174 TYR A N 1
ATOM 1394 C CA . TYR A 1 174 ? 10.166 0.212 -21.304 1.00 97.69 174 TYR A CA 1
ATOM 1395 C C . TYR A 1 174 ? 8.888 0.826 -20.726 1.00 97.69 174 TYR A C 1
ATOM 1397 O O . TYR A 1 174 ? 8.603 0.634 -19.546 1.00 97.69 174 TYR A O 1
ATOM 1405 N N . PHE A 1 175 ? 8.071 1.476 -21.559 1.00 98.38 175 PHE A N 1
ATOM 1406 C CA . PHE A 1 175 ? 6.785 2.026 -21.132 1.00 98.38 175 PHE A CA 1
ATOM 1407 C C . PHE A 1 175 ? 5.796 0.937 -20.707 1.00 98.38 175 PHE A C 1
ATOM 1409 O O . PHE A 1 175 ? 5.094 1.075 -19.701 1.00 98.38 175 PHE A O 1
ATOM 1416 N N . GLY A 1 176 ? 5.750 -0.163 -21.463 1.00 98.38 176 GLY A N 1
ATOM 1417 C CA . GLY A 1 176 ? 4.904 -1.306 -21.158 1.00 98.38 176 GLY A CA 1
ATOM 1418 C C . GLY A 1 176 ? 5.246 -1.928 -19.804 1.00 98.38 176 GLY A C 1
ATOM 1419 O O . GLY A 1 176 ? 4.372 -2.080 -18.952 1.00 98.38 176 GLY A O 1
ATOM 1420 N N . ALA A 1 177 ? 6.533 -2.208 -19.575 1.00 98.44 177 ALA A N 1
ATOM 1421 C CA . ALA A 1 177 ? 7.051 -2.721 -18.312 1.00 98.44 177 ALA A CA 1
ATOM 1422 C C . ALA A 1 177 ? 6.776 -1.753 -17.154 1.00 98.44 177 ALA A C 1
ATOM 1424 O O . ALA A 1 177 ? 6.217 -2.172 -16.143 1.00 98.44 177 ALA A O 1
ATOM 1425 N N . PHE A 1 178 ? 7.084 -0.462 -17.321 1.00 98.50 178 PHE A N 1
AT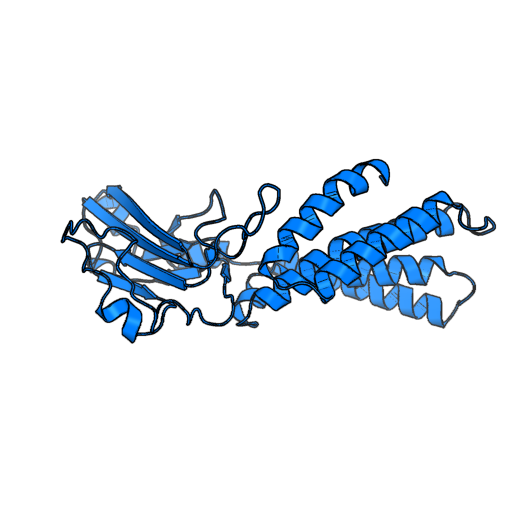OM 1426 C CA . PHE A 1 178 ? 6.757 0.579 -16.344 1.00 98.50 178 PHE A CA 1
ATOM 1427 C C . PHE A 1 178 ? 5.276 0.546 -15.948 1.00 98.50 178 PHE A C 1
ATOM 1429 O O . PHE A 1 178 ? 4.966 0.487 -14.762 1.00 98.50 178 PHE A O 1
ATOM 1436 N N . SER A 1 179 ? 4.366 0.520 -16.925 1.00 98.44 179 SER A N 1
ATOM 1437 C CA . SER A 1 179 ? 2.920 0.558 -16.674 1.00 98.44 179 SER A CA 1
ATOM 1438 C C . SER A 1 179 ? 2.418 -0.682 -15.926 1.00 98.44 179 SER A C 1
ATOM 1440 O O . SER A 1 179 ? 1.633 -0.555 -14.987 1.00 98.44 179 SER A O 1
ATOM 1442 N N . ILE A 1 180 ? 2.899 -1.882 -16.284 1.00 98.50 180 ILE A N 1
ATOM 1443 C CA . ILE A 1 180 ? 2.550 -3.125 -15.574 1.00 98.50 180 ILE A CA 1
ATOM 1444 C C . ILE A 1 180 ? 3.096 -3.122 -14.144 1.00 98.50 180 ILE A C 1
ATOM 1446 O O . ILE A 1 180 ? 2.387 -3.492 -13.210 1.00 98.50 180 ILE A O 1
ATOM 1450 N N . ILE A 1 181 ? 4.344 -2.693 -13.959 1.00 98.50 181 ILE A N 1
ATOM 1451 C CA . ILE A 1 181 ? 4.991 -2.654 -12.644 1.00 98.50 181 ILE A CA 1
ATOM 1452 C C . ILE A 1 181 ? 4.304 -1.619 -11.748 1.00 98.50 181 ILE A C 1
ATOM 1454 O O . ILE A 1 181 ? 4.031 -1.903 -10.582 1.00 98.50 181 ILE A O 1
ATOM 1458 N N . LEU A 1 182 ? 3.946 -0.455 -12.296 1.00 97.81 182 LEU A N 1
ATOM 1459 C CA . LEU A 1 182 ? 3.169 0.560 -11.592 1.00 97.81 182 LEU A CA 1
ATOM 1460 C C . LEU A 1 182 ? 1.785 0.032 -11.195 1.00 97.81 182 LEU A C 1
ATOM 1462 O O . LEU A 1 182 ? 1.357 0.230 -10.060 1.00 97.81 182 LEU A O 1
ATOM 1466 N N . ALA A 1 183 ? 1.095 -0.686 -12.084 1.00 97.81 183 ALA A N 1
ATOM 1467 C CA . ALA A 1 183 ? -0.172 -1.323 -11.740 1.00 97.81 183 ALA A CA 1
ATOM 1468 C C . ALA A 1 183 ? -0.015 -2.367 -10.624 1.00 97.81 183 ALA A C 1
ATOM 1470 O O . ALA A 1 183 ? -0.835 -2.4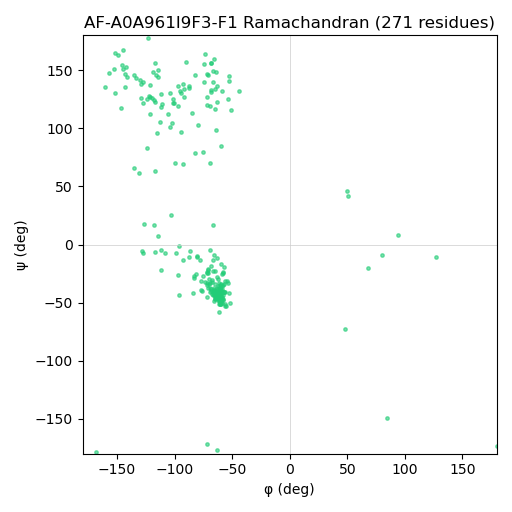04 -9.709 1.00 97.81 183 ALA A O 1
ATOM 1471 N N . ALA A 1 184 ? 1.044 -3.183 -10.660 1.00 97.38 184 ALA A N 1
ATOM 1472 C CA . ALA A 1 184 ? 1.337 -4.157 -9.610 1.00 97.38 184 ALA A CA 1
ATOM 1473 C C . ALA A 1 184 ? 1.610 -3.478 -8.257 1.00 97.38 184 ALA A C 1
ATOM 1475 O O . ALA A 1 184 ? 1.075 -3.918 -7.240 1.00 97.38 184 ALA A O 1
ATOM 1476 N N . TYR A 1 185 ? 2.370 -2.376 -8.251 1.00 96.81 185 TYR A N 1
ATOM 1477 C CA . TYR A 1 185 ? 2.562 -1.527 -7.072 1.00 96.81 185 TYR A CA 1
ATOM 1478 C C . TYR A 1 185 ? 1.221 -1.043 -6.507 1.00 96.81 185 TYR A C 1
ATOM 1480 O O . TYR A 1 185 ? 0.932 -1.247 -5.329 1.00 96.81 185 TYR A O 1
ATOM 1488 N N . LEU A 1 186 ? 0.381 -0.443 -7.353 1.00 96.19 186 LEU A N 1
ATOM 1489 C CA . LEU A 1 186 ? -0.906 0.114 -6.940 1.00 96.19 186 LEU A CA 1
ATOM 1490 C C . LEU A 1 186 ? -1.855 -0.969 -6.405 1.00 96.19 186 LEU A C 1
ATOM 1492 O O . LEU A 1 186 ? -2.489 -0.779 -5.366 1.00 96.19 186 LEU A O 1
ATOM 1496 N N . LEU A 1 187 ? -1.909 -2.130 -7.064 1.00 95.56 187 LEU A N 1
ATOM 1497 C CA . LEU A 1 187 ? -2.726 -3.268 -6.640 1.00 95.56 187 LEU A CA 1
ATOM 1498 C C . LEU A 1 187 ? -2.268 -3.857 -5.305 1.00 95.56 187 LEU A C 1
ATOM 1500 O O . LEU A 1 187 ? -3.121 -4.175 -4.472 1.00 95.56 187 LEU A O 1
ATOM 1504 N N . ALA A 1 188 ? -0.955 -3.956 -5.071 1.00 95.44 188 ALA A N 1
ATOM 1505 C CA . ALA A 1 188 ? -0.398 -4.478 -3.823 1.00 95.44 188 ALA A CA 1
ATOM 1506 C C . ALA A 1 188 ? -0.857 -3.681 -2.589 1.00 95.44 188 ALA A C 1
ATOM 1508 O O . ALA A 1 188 ? -0.931 -4.238 -1.497 1.00 95.44 188 ALA A O 1
ATOM 1509 N N . PHE A 1 189 ? -1.225 -2.406 -2.766 1.00 91.88 189 PHE A N 1
ATOM 1510 C CA . PHE A 1 189 ? -1.744 -1.524 -1.719 1.00 91.88 189 PHE A CA 1
ATOM 1511 C C . PHE A 1 189 ? -3.265 -1.315 -1.759 1.00 91.88 189 PHE A C 1
ATOM 1513 O O . PHE A 1 189 ? -3.757 -0.313 -1.246 1.00 91.88 189 PHE A O 1
ATOM 1520 N N . THR A 1 190 ? -4.045 -2.245 -2.316 1.00 93.06 190 THR A N 1
ATOM 1521 C CA . THR A 1 190 ? -5.524 -2.205 -2.254 1.00 93.06 190 THR A CA 1
ATOM 1522 C C . THR A 1 190 ? -6.081 -2.926 -1.032 1.00 93.06 190 THR A C 1
ATOM 1524 O O . THR A 1 190 ? -5.441 -3.821 -0.494 1.00 93.06 190 THR A O 1
ATOM 1527 N N . ASN A 1 191 ? -7.297 -2.583 -0.594 1.00 90.75 191 ASN A N 1
ATOM 1528 C CA . ASN A 1 191 ? -7.968 -3.330 0.484 1.00 90.75 191 ASN A CA 1
ATOM 1529 C C . ASN A 1 191 ? -8.172 -4.794 0.084 1.00 90.75 191 ASN A C 1
ATOM 1531 O O . ASN A 1 191 ? -7.826 -5.696 0.838 1.00 90.75 191 ASN A O 1
ATOM 1535 N N . HIS A 1 192 ? -8.625 -5.007 -1.152 1.00 90.94 192 HIS A N 1
ATOM 1536 C CA . HIS A 1 192 ? -8.868 -6.330 -1.719 1.00 90.94 192 HIS A CA 1
ATOM 1537 C C . HIS A 1 192 ? -7.612 -7.215 -1.695 1.00 90.94 192 HIS A C 1
ATOM 1539 O O . HIS A 1 192 ? -7.700 -8.393 -1.358 1.00 90.94 192 HIS A O 1
ATOM 1545 N N . ALA A 1 193 ? -6.431 -6.662 -1.996 1.00 93.38 193 ALA A N 1
ATOM 1546 C CA . ALA A 1 193 ? -5.184 -7.423 -1.933 1.00 93.38 193 ALA A CA 1
ATOM 1547 C C . ALA A 1 193 ? -4.842 -7.875 -0.501 1.00 93.38 193 ALA A C 1
ATOM 1549 O O . ALA A 1 193 ? -4.471 -9.032 -0.308 1.00 93.38 193 ALA A O 1
ATOM 1550 N N . TYR A 1 194 ? -5.011 -6.999 0.496 1.00 91.75 194 TYR A N 1
ATOM 1551 C CA . TYR A 1 194 ? -4.767 -7.317 1.913 1.00 91.75 194 TYR A CA 1
ATOM 1552 C C . TYR A 1 194 ? -5.821 -8.258 2.520 1.00 91.75 194 TYR A C 1
ATOM 1554 O O . TYR A 1 194 ? -5.522 -8.968 3.477 1.00 91.75 194 TYR A O 1
ATOM 1562 N N . GLU A 1 195 ? -7.037 -8.291 1.973 1.00 89.25 195 GLU A N 1
ATOM 1563 C CA . GLU A 1 195 ? -8.070 -9.264 2.354 1.00 89.25 195 GLU A CA 1
ATOM 1564 C C . GLU A 1 195 ? -7.793 -10.653 1.755 1.00 89.25 195 GLU A C 1
ATOM 1566 O O . GLU A 1 195 ? -7.953 -11.665 2.438 1.00 89.25 195 GLU A O 1
ATOM 1571 N N . LEU A 1 196 ? -7.340 -10.709 0.497 1.00 91.81 196 LEU A N 1
ATOM 1572 C CA . LEU A 1 196 ? -7.092 -11.961 -0.222 1.00 91.81 196 LEU A CA 1
ATOM 1573 C C . LEU A 1 196 ? -5.782 -12.646 0.202 1.00 91.81 196 LEU A C 1
ATOM 1575 O O . LEU A 1 196 ? -5.720 -13.872 0.300 1.00 91.81 196 LEU A O 1
ATOM 1579 N N . ILE A 1 197 ? -4.720 -11.869 0.435 1.00 92.50 197 ILE A N 1
ATOM 1580 C CA . ILE A 1 197 ? -3.380 -12.388 0.728 1.00 92.50 197 ILE A CA 1
ATOM 1581 C C . ILE A 1 197 ? -3.113 -12.288 2.232 1.00 92.50 197 ILE A C 1
ATOM 1583 O O . ILE A 1 197 ? -2.796 -11.226 2.760 1.00 92.50 197 ILE A O 1
ATOM 1587 N N . GLN A 1 198 ? -3.187 -13.433 2.919 1.00 87.31 198 GLN A N 1
ATOM 1588 C CA . GLN A 1 198 ? -3.031 -13.512 4.379 1.00 87.31 198 GLN A CA 1
ATOM 1589 C C . GLN A 1 198 ? -1.662 -13.026 4.879 1.00 87.31 198 GLN A C 1
ATOM 1591 O O . GLN A 1 198 ? -1.577 -12.424 5.947 1.00 87.31 198 GLN A O 1
ATOM 1596 N N . ASN A 1 199 ? -0.595 -13.305 4.124 1.00 91.81 199 ASN A N 1
ATOM 1597 C CA . ASN A 1 199 ? 0.758 -12.859 4.444 1.00 91.81 199 ASN A CA 1
ATOM 1598 C C . ASN A 1 199 ? 1.054 -11.543 3.714 1.00 91.81 199 ASN A C 1
ATOM 1600 O O . ASN A 1 199 ? 1.471 -11.527 2.553 1.00 91.81 199 ASN A O 1
ATOM 1604 N N . SER A 1 200 ? 0.870 -10.434 4.424 1.00 93.00 200 SER A N 1
ATOM 1605 C CA . SER A 1 200 ? 1.087 -9.083 3.908 1.00 93.00 200 SER A CA 1
ATOM 1606 C C . SER A 1 200 ? 2.556 -8.786 3.589 1.00 93.00 200 SER A C 1
ATOM 1608 O O . SER A 1 200 ? 2.840 -7.833 2.867 1.00 93.00 200 SER A O 1
ATOM 1610 N N . GLY A 1 201 ? 3.494 -9.622 4.047 1.00 92.44 201 GLY A N 1
ATOM 1611 C CA . GLY A 1 201 ? 4.897 -9.548 3.646 1.00 92.44 201 GLY A CA 1
ATOM 1612 C C . GLY A 1 201 ? 5.088 -9.699 2.133 1.00 92.44 201 GLY A C 1
ATOM 1613 O O . GLY A 1 201 ? 5.914 -8.996 1.558 1.00 92.44 201 GLY A O 1
ATOM 1614 N N . TYR A 1 202 ? 4.282 -10.530 1.459 1.00 94.12 202 TYR A N 1
ATOM 1615 C CA . TYR A 1 202 ? 4.335 -10.648 -0.006 1.00 94.12 202 TYR A CA 1
ATOM 1616 C C . TYR A 1 202 ? 3.824 -9.393 -0.715 1.00 94.12 202 TYR A C 1
ATOM 1618 O O . TYR A 1 202 ? 4.395 -8.981 -1.722 1.00 94.12 202 TYR A O 1
ATOM 1626 N N . LEU A 1 203 ? 2.782 -8.753 -0.177 1.00 95.50 203 LEU A N 1
ATOM 1627 C CA . LEU A 1 203 ? 2.280 -7.484 -0.708 1.00 95.50 203 LEU A CA 1
ATOM 1628 C C . LEU A 1 203 ? 3.331 -6.383 -0.574 1.00 95.50 203 LEU A C 1
ATOM 1630 O O . LEU A 1 203 ? 3.568 -5.641 -1.524 1.00 95.50 203 LEU A O 1
ATOM 1634 N N . MET A 1 204 ? 4.011 -6.318 0.574 1.00 93.81 204 MET A N 1
ATOM 1635 C CA . MET A 1 204 ? 5.124 -5.391 0.766 1.00 93.81 204 MET A CA 1
ATOM 1636 C C . MET A 1 204 ? 6.293 -5.679 -0.168 1.00 93.81 204 MET A C 1
ATOM 1638 O O . MET A 1 204 ? 6.844 -4.738 -0.724 1.00 93.81 204 MET A O 1
ATOM 1642 N N . LEU A 1 205 ? 6.659 -6.949 -0.362 1.00 95.12 205 LEU A N 1
ATOM 1643 C CA . LEU A 1 205 ? 7.709 -7.344 -1.300 1.00 95.12 205 LEU A CA 1
ATOM 1644 C C . LEU A 1 205 ? 7.397 -6.817 -2.706 1.00 95.12 205 LEU A C 1
ATOM 1646 O O . LEU A 1 205 ? 8.224 -6.128 -3.299 1.00 95.12 205 LEU A O 1
ATOM 1650 N N . VAL A 1 206 ? 6.191 -7.102 -3.215 1.00 96.75 206 VAL A N 1
ATOM 1651 C CA . VAL A 1 206 ? 5.748 -6.645 -4.540 1.00 96.75 206 VAL A CA 1
ATOM 1652 C C . VAL A 1 206 ? 5.744 -5.122 -4.603 1.00 96.75 206 VAL A C 1
ATOM 1654 O O . VAL A 1 206 ? 6.352 -4.552 -5.505 1.00 96.75 206 VAL A O 1
ATOM 1657 N N . GLY A 1 207 ? 5.110 -4.459 -3.636 1.00 96.00 207 GLY A N 1
ATOM 1658 C CA . GLY A 1 207 ? 5.010 -3.005 -3.605 1.00 96.00 207 GLY A CA 1
ATOM 1659 C C . GLY A 1 207 ? 6.378 -2.324 -3.565 1.00 96.00 207 GLY A C 1
ATOM 1660 O O . GLY A 1 207 ? 6.661 -1.448 -4.377 1.00 96.00 207 GLY A O 1
ATOM 1661 N N . TYR A 1 208 ? 7.260 -2.748 -2.663 1.00 95.38 208 TYR A N 1
ATOM 1662 C CA . TYR A 1 208 ? 8.536 -2.068 -2.446 1.00 95.38 208 TYR A CA 1
ATOM 1663 C C . TYR A 1 208 ? 9.560 -2.394 -3.534 1.00 95.38 208 TYR A C 1
ATOM 1665 O O . TYR A 1 208 ? 10.360 -1.528 -3.870 1.00 95.38 208 TYR A O 1
ATOM 1673 N N . ALA A 1 209 ? 9.528 -3.592 -4.128 1.00 97.06 209 ALA A N 1
ATOM 1674 C CA . ALA A 1 209 ? 10.356 -3.901 -5.295 1.00 97.06 209 ALA A CA 1
ATOM 1675 C C . ALA A 1 209 ? 9.858 -3.180 -6.559 1.00 97.06 209 ALA A C 1
ATOM 1677 O O . ALA A 1 209 ? 10.659 -2.788 -7.408 1.00 97.06 209 ALA A O 1
ATOM 1678 N N . ALA A 1 210 ? 8.544 -2.972 -6.691 1.00 97.94 210 ALA A N 1
ATOM 1679 C CA . ALA A 1 210 ? 7.964 -2.325 -7.861 1.00 97.94 210 ALA A CA 1
ATOM 1680 C C . ALA A 1 210 ? 8.348 -0.843 -7.985 1.00 97.94 210 ALA A C 1
ATOM 1682 O O . ALA A 1 210 ? 8.484 -0.362 -9.102 1.00 97.94 210 ALA A O 1
ATOM 1683 N N . GLN A 1 211 ? 8.579 -0.119 -6.888 1.00 96.50 211 GLN A N 1
ATOM 1684 C CA . GLN A 1 211 ? 8.952 1.305 -6.933 1.00 96.50 211 GLN A CA 1
ATOM 1685 C C . GLN A 1 211 ? 10.286 1.591 -7.664 1.00 96.50 211 GLN A C 1
ATOM 1687 O O . GLN A 1 211 ? 10.258 2.325 -8.657 1.00 96.50 211 GLN A O 1
ATOM 1692 N N . PRO A 1 212 ? 11.439 1.015 -7.259 1.00 96.88 212 PRO A N 1
ATOM 1693 C CA . PRO A 1 212 ? 12.704 1.189 -7.977 1.00 96.88 212 PRO A CA 1
ATOM 1694 C C . PRO A 1 212 ? 12.648 0.628 -9.401 1.00 96.88 212 PRO A C 1
ATOM 1696 O O . PRO A 1 212 ? 13.214 1.220 -10.318 1.00 96.88 212 PRO A O 1
ATOM 1699 N N . LEU A 1 213 ? 11.927 -0.479 -9.621 1.00 97.56 213 LEU A N 1
ATOM 1700 C CA . LEU A 1 213 ? 11.720 -1.015 -10.967 1.00 97.56 213 LEU A CA 1
ATOM 1701 C C . LEU A 1 213 ? 10.929 -0.047 -11.855 1.00 97.56 213 LEU A C 1
ATOM 1703 O O . LEU A 1 213 ? 11.320 0.186 -12.997 1.00 97.56 213 LEU A O 1
ATOM 1707 N N . ALA A 1 214 ? 9.840 0.527 -11.344 1.00 97.56 214 ALA A N 1
ATOM 1708 C CA . ALA A 1 214 ? 9.020 1.478 -12.079 1.00 97.56 214 ALA A CA 1
ATOM 1709 C C . ALA A 1 214 ? 9.840 2.718 -12.448 1.00 97.56 214 ALA A C 1
ATOM 1711 O O . ALA A 1 214 ? 9.857 3.088 -13.619 1.00 97.56 214 ALA A O 1
ATOM 1712 N N . LEU A 1 215 ? 10.580 3.307 -11.499 1.00 96.31 215 LEU A N 1
ATOM 1713 C CA . LEU A 1 215 ? 11.449 4.451 -11.790 1.00 96.31 215 LEU A CA 1
ATOM 1714 C C . LEU A 1 215 ? 12.498 4.099 -12.855 1.00 96.31 215 LEU A C 1
ATOM 1716 O O . LEU A 1 215 ? 12.656 4.832 -13.827 1.00 96.31 215 LEU A O 1
ATOM 1720 N N . MET A 1 216 ? 13.165 2.950 -12.718 1.00 96.31 216 MET A N 1
ATOM 1721 C CA . MET A 1 216 ? 14.160 2.477 -13.682 1.00 96.31 216 MET A CA 1
ATOM 1722 C C . MET A 1 216 ? 13.584 2.367 -15.102 1.00 96.31 216 MET A C 1
ATOM 1724 O O . MET A 1 216 ? 14.167 2.899 -16.046 1.00 96.31 216 MET A O 1
ATOM 1728 N N . PHE A 1 217 ? 12.440 1.699 -15.269 1.00 97.88 217 PHE A N 1
ATOM 1729 C CA . PHE A 1 217 ? 11.807 1.545 -16.581 1.00 97.88 217 PHE A CA 1
ATOM 1730 C C . PHE A 1 217 ? 11.239 2.858 -17.122 1.00 97.88 217 PHE A C 1
ATOM 1732 O O . PHE A 1 217 ? 11.293 3.083 -18.330 1.00 97.88 217 PHE A O 1
ATOM 1739 N N . PHE A 1 218 ? 10.753 3.743 -16.253 1.00 97.31 218 PHE A N 1
ATOM 1740 C CA . PHE A 1 218 ? 10.276 5.062 -16.652 1.00 97.31 218 PHE A CA 1
ATOM 1741 C C . PHE A 1 218 ? 11.406 5.932 -17.206 1.00 97.31 218 PHE A C 1
ATOM 1743 O O . PHE A 1 218 ? 11.272 6.501 -18.287 1.00 97.31 218 PHE A O 1
ATOM 1750 N N . LEU A 1 219 ? 12.550 5.983 -16.523 1.00 95.38 219 LEU A N 1
ATOM 1751 C CA . LEU A 1 219 ? 13.710 6.730 -17.004 1.00 95.38 219 LEU A CA 1
ATOM 1752 C C . LEU A 1 219 ? 14.231 6.143 -18.323 1.00 95.38 219 LEU A C 1
ATOM 1754 O O . LEU A 1 219 ? 14.513 6.890 -19.260 1.00 95.38 219 LEU A O 1
ATOM 1758 N N . LEU A 1 220 ? 14.323 4.810 -18.434 1.00 96.00 220 LEU A N 1
ATOM 1759 C CA . LEU A 1 220 ? 14.729 4.146 -19.682 1.00 96.00 220 LEU A CA 1
ATOM 1760 C C . LEU A 1 220 ? 13.775 4.462 -20.837 1.00 96.00 220 LEU A C 1
ATOM 1762 O O . LEU A 1 220 ? 14.224 4.661 -21.967 1.00 96.00 220 LEU A O 1
ATOM 1766 N N . PHE A 1 221 ? 12.474 4.533 -20.549 1.00 96.88 221 PHE A N 1
ATOM 1767 C CA . PHE A 1 221 ? 11.474 4.985 -21.503 1.00 96.88 221 PHE A CA 1
ATOM 1768 C C . PHE A 1 221 ? 11.749 6.421 -21.957 1.00 96.88 221 PHE A C 1
ATOM 1770 O O . PHE A 1 221 ? 11.835 6.639 -23.161 1.00 96.88 221 PHE A O 1
ATOM 1777 N N . LEU A 1 222 ? 11.939 7.372 -21.035 1.00 95.62 222 LEU A N 1
ATOM 1778 C CA . LEU A 1 222 ? 12.188 8.774 -21.386 1.00 95.62 222 LEU A CA 1
ATOM 1779 C C . LEU A 1 222 ? 13.440 8.932 -22.260 1.00 95.62 222 LEU A C 1
ATOM 1781 O O . LEU A 1 222 ? 13.363 9.541 -23.325 1.00 95.62 222 LEU A O 1
ATOM 1785 N N . GLU A 1 223 ? 14.569 8.346 -21.853 1.00 94.94 223 GLU A N 1
ATOM 1786 C CA . GLU A 1 223 ? 15.827 8.453 -22.607 1.00 94.94 223 GLU A CA 1
ATOM 1787 C C . GLU A 1 223 ? 15.678 7.863 -24.014 1.00 94.94 223 GLU A C 1
ATOM 1789 O O . GLU A 1 223 ? 16.081 8.484 -24.995 1.00 94.94 223 GLU A O 1
ATOM 1794 N N . ASN A 1 224 ? 15.059 6.685 -24.141 1.00 94.81 224 ASN A N 1
ATOM 1795 C CA . ASN A 1 224 ? 14.902 6.046 -25.445 1.00 94.81 224 ASN A CA 1
ATOM 1796 C C . ASN A 1 224 ? 13.842 6.722 -26.328 1.00 94.81 224 ASN A C 1
ATOM 1798 O O . ASN A 1 224 ? 13.994 6.733 -27.546 1.00 94.81 224 ASN A O 1
ATOM 1802 N N . TYR A 1 225 ? 12.788 7.284 -25.737 1.00 95.50 225 TYR A N 1
ATOM 1803 C CA . TYR A 1 225 ? 11.729 7.976 -26.468 1.00 95.50 225 TYR A CA 1
ATOM 1804 C C . TYR A 1 225 ? 12.210 9.321 -27.027 1.00 95.50 225 TYR A C 1
ATOM 1806 O O . TYR A 1 225 ? 11.960 9.626 -28.192 1.00 95.50 225 TYR A O 1
ATOM 1814 N N . PHE A 1 226 ? 12.927 10.114 -26.223 1.00 95.38 226 PHE A N 1
ATOM 1815 C CA . PHE A 1 226 ? 13.430 11.424 -26.649 1.00 95.38 226 PHE A CA 1
ATOM 1816 C C . PHE A 1 226 ? 14.742 11.346 -27.442 1.00 95.38 226 PHE A C 1
ATOM 1818 O O . PHE A 1 226 ? 14.981 12.202 -28.295 1.00 95.38 226 PHE A O 1
ATOM 1825 N N . TYR A 1 227 ? 15.580 10.331 -27.201 1.00 93.81 227 TYR A N 1
ATOM 1826 C CA . TYR A 1 227 ? 16.891 10.175 -27.844 1.00 93.81 227 TYR A CA 1
ATOM 1827 C C . TYR A 1 227 ? 17.101 8.759 -28.426 1.00 93.81 227 TYR A C 1
ATOM 1829 O O . TYR A 1 227 ? 18.034 8.059 -28.026 1.00 93.81 227 TYR A O 1
ATOM 1837 N N . PRO A 1 228 ? 16.281 8.320 -29.400 1.00 88.31 228 PRO A N 1
ATOM 1838 C CA . PRO A 1 228 ? 16.272 6.934 -29.884 1.00 88.31 228 PRO A CA 1
ATOM 1839 C C . PRO A 1 228 ? 17.599 6.466 -30.505 1.00 88.31 228 PRO A C 1
ATOM 1841 O O . PRO A 1 228 ? 17.971 5.304 -30.347 1.00 88.31 228 PRO A O 1
ATOM 1844 N N . ASP A 1 229 ? 18.343 7.362 -31.159 1.00 88.88 229 ASP A N 1
ATOM 1845 C CA . ASP A 1 229 ? 19.622 7.038 -31.814 1.00 88.88 229 ASP A CA 1
ATOM 1846 C C . ASP A 1 229 ? 20.833 7.132 -30.868 1.00 88.88 229 ASP A C 1
ATOM 1848 O O . ASP A 1 229 ? 21.968 6.801 -31.234 1.00 88.88 229 ASP A O 1
ATOM 1852 N N . ARG A 1 230 ? 20.620 7.597 -29.631 1.00 89.06 230 ARG A N 1
ATOM 1853 C CA . ARG A 1 230 ? 21.687 7.783 -28.651 1.00 89.06 230 ARG A CA 1
ATOM 1854 C C . ARG A 1 230 ? 21.911 6.493 -27.869 1.00 89.06 230 ARG A C 1
ATOM 1856 O O . ARG A 1 230 ? 20.990 5.863 -27.358 1.00 89.06 230 ARG A O 1
ATOM 1863 N N . ARG A 1 231 ? 23.180 6.112 -27.702 1.00 88.69 231 ARG A N 1
ATOM 1864 C CA . ARG A 1 231 ? 23.542 5.059 -26.743 1.00 88.69 231 ARG A CA 1
ATOM 1865 C C . ARG A 1 231 ? 23.265 5.538 -25.320 1.00 88.69 231 ARG A C 1
ATOM 1867 O O . ARG A 1 231 ? 23.618 6.667 -24.985 1.00 88.69 231 ARG A O 1
ATOM 1874 N N . LEU A 1 232 ? 22.743 4.643 -24.480 1.00 90.62 232 LEU A N 1
ATOM 1875 C CA . LEU A 1 232 ? 22.495 4.937 -23.070 1.00 90.62 232 LEU A CA 1
ATOM 1876 C C . LEU A 1 232 ? 23.771 5.473 -22.393 1.00 90.62 232 LEU A C 1
ATOM 1878 O O . LEU A 1 232 ? 24.821 4.816 -22.453 1.00 90.62 232 LEU A O 1
ATOM 1882 N N . PRO A 1 233 ? 23.713 6.653 -21.757 1.00 92.25 233 PRO A N 1
ATOM 1883 C CA . PRO A 1 233 ? 24.874 7.241 -21.111 1.00 92.25 233 PRO A CA 1
ATOM 1884 C C . PRO A 1 233 ? 25.291 6.431 -19.872 1.00 92.25 233 PRO A C 1
ATOM 1886 O O . PRO A 1 233 ? 24.495 5.724 -19.259 1.00 92.25 233 PRO A O 1
ATOM 1889 N N . ARG A 1 234 ? 26.566 6.533 -19.470 1.00 91.38 234 ARG A N 1
ATOM 1890 C CA . ARG A 1 234 ? 27.125 5.738 -18.354 1.00 91.38 234 ARG A CA 1
ATOM 1891 C C . ARG A 1 234 ? 26.409 5.965 -17.018 1.00 91.38 234 ARG A C 1
ATOM 1893 O O . ARG A 1 234 ? 26.286 5.026 -16.240 1.00 91.38 234 ARG A O 1
ATOM 1900 N N . TRP A 1 235 ? 25.930 7.182 -16.761 1.00 89.44 235 TRP A N 1
ATOM 1901 C CA . TRP A 1 235 ? 25.175 7.491 -15.543 1.00 89.44 235 TRP A CA 1
ATOM 1902 C C . TRP A 1 235 ? 23.836 6.737 -15.495 1.00 89.44 235 TRP A C 1
ATOM 1904 O O . TRP A 1 235 ? 23.438 6.273 -14.432 1.00 89.44 235 TRP A O 1
ATOM 1914 N N . MET A 1 236 ? 23.199 6.512 -16.648 1.00 92.31 236 MET A N 1
ATOM 1915 C CA . MET A 1 236 ? 21.955 5.748 -16.740 1.00 92.31 236 MET A CA 1
ATOM 1916 C C . MET A 1 236 ? 22.177 4.283 -16.366 1.00 92.31 236 MET A C 1
ATOM 1918 O O . MET A 1 236 ? 21.398 3.696 -15.622 1.00 92.31 236 MET A O 1
ATOM 1922 N N . TRP A 1 237 ? 23.291 3.699 -16.818 1.00 93.25 237 TRP A N 1
ATOM 1923 C CA . TRP A 1 237 ? 23.699 2.357 -16.399 1.00 93.25 237 TRP A CA 1
ATOM 1924 C C . TRP A 1 237 ? 23.961 2.269 -14.896 1.00 93.25 237 TRP A C 1
ATOM 1926 O O . TRP A 1 237 ? 23.590 1.274 -14.277 1.00 93.25 237 TRP A O 1
ATOM 1936 N N . ALA A 1 238 ? 24.551 3.309 -14.299 1.00 92.06 238 ALA A N 1
ATOM 1937 C CA . ALA A 1 238 ? 24.722 3.374 -12.851 1.00 92.06 238 ALA A CA 1
ATOM 1938 C C . ALA A 1 238 ? 23.366 3.385 -12.122 1.00 92.06 238 ALA A C 1
ATOM 1940 O O . ALA A 1 238 ? 23.205 2.661 -11.143 1.00 92.06 238 ALA A O 1
ATOM 1941 N N . PHE A 1 239 ? 22.366 4.119 -12.626 1.00 92.25 239 PHE A N 1
ATOM 1942 C CA . PHE A 1 239 ? 21.012 4.110 -12.060 1.00 92.25 239 PHE A CA 1
ATOM 1943 C C . PHE A 1 239 ? 20.306 2.767 -12.226 1.00 92.25 239 PHE A C 1
ATOM 1945 O O . PHE A 1 239 ? 19.713 2.277 -11.267 1.00 92.25 239 PHE A O 1
ATOM 1952 N N . VAL A 1 240 ? 20.401 2.129 -13.394 1.00 94.31 240 VAL A N 1
ATOM 1953 C CA . VAL A 1 240 ? 19.865 0.775 -13.611 1.00 94.31 240 VAL A CA 1
ATOM 1954 C C . VAL A 1 240 ? 20.485 -0.210 -12.617 1.00 94.31 240 VAL A C 1
ATOM 1956 O O . VAL A 1 240 ? 19.763 -0.957 -11.959 1.00 94.31 240 VAL A O 1
ATOM 1959 N N . ALA A 1 241 ? 21.809 -0.175 -12.447 1.00 94.44 241 ALA A N 1
ATOM 1960 C CA . ALA A 1 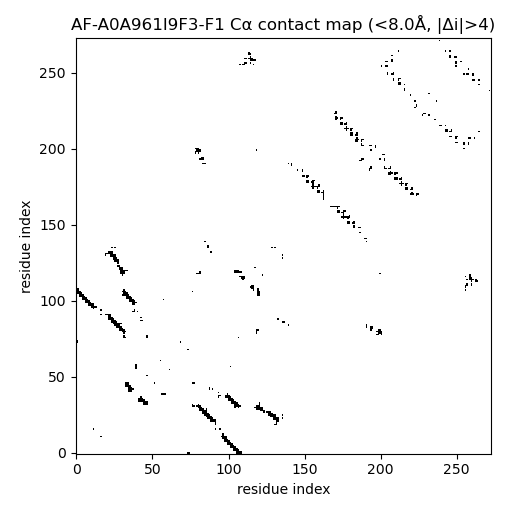241 ? 22.506 -1.039 -11.500 1.00 94.44 241 ALA A CA 1
ATOM 1961 C C . ALA A 1 241 ? 22.099 -0.758 -10.044 1.00 94.44 241 ALA A C 1
ATOM 1963 O O . ALA A 1 241 ? 21.837 -1.697 -9.295 1.00 94.44 241 ALA A O 1
ATOM 1964 N N . ALA A 1 242 ? 21.997 0.513 -9.646 1.00 93.69 242 ALA A N 1
ATOM 1965 C CA . ALA A 1 242 ? 21.606 0.900 -8.291 1.00 93.69 242 ALA A CA 1
ATOM 1966 C C . ALA A 1 242 ? 20.163 0.480 -7.958 1.00 93.69 242 ALA A C 1
ATOM 1968 O O . ALA A 1 242 ? 19.920 -0.110 -6.905 1.00 93.69 242 ALA A O 1
ATOM 1969 N N . ASN A 1 243 ? 19.213 0.718 -8.870 1.00 95.62 243 ASN A N 1
ATOM 1970 C CA . ASN A 1 243 ? 17.828 0.268 -8.712 1.00 95.62 243 ASN A CA 1
ATOM 1971 C C . ASN A 1 243 ? 17.747 -1.267 -8.679 1.00 95.62 243 ASN A C 1
ATOM 1973 O O . ASN A 1 243 ? 17.108 -1.827 -7.791 1.00 95.62 243 ASN A O 1
ATOM 1977 N N . GLY A 1 244 ? 18.451 -1.958 -9.583 1.00 96.06 244 GLY A N 1
ATOM 1978 C CA . GLY A 1 244 ? 18.521 -3.421 -9.604 1.00 96.06 244 GLY A CA 1
ATOM 1979 C C . GLY A 1 244 ? 19.111 -4.020 -8.324 1.00 96.06 244 GLY A C 1
ATOM 1980 O O . GLY A 1 244 ? 18.599 -5.019 -7.824 1.00 96.06 244 GLY A O 1
ATOM 1981 N N . ALA A 1 245 ? 20.136 -3.388 -7.744 1.00 95.56 245 ALA A N 1
ATOM 1982 C CA . ALA A 1 245 ? 20.727 -3.810 -6.476 1.00 95.56 245 ALA A CA 1
ATOM 1983 C C . ALA A 1 245 ? 19.741 -3.677 -5.304 1.00 95.56 245 ALA A C 1
ATOM 1985 O O . ALA A 1 245 ? 19.652 -4.587 -4.481 1.00 95.56 245 ALA A O 1
ATOM 1986 N N . VAL A 1 246 ? 18.959 -2.592 -5.246 1.00 95.44 246 VAL A N 1
ATOM 1987 C CA . VAL A 1 246 ? 17.899 -2.431 -4.233 1.00 95.44 246 VAL A CA 1
ATOM 1988 C C . VAL A 1 246 ? 16.798 -3.468 -4.411 1.00 95.44 246 VAL A C 1
ATOM 1990 O O . VAL A 1 246 ? 16.367 -4.067 -3.429 1.00 95.44 246 VAL A O 1
ATOM 1993 N N . VAL A 1 247 ? 16.366 -3.726 -5.645 1.00 96.94 247 VAL A N 1
ATOM 1994 C CA . VAL A 1 247 ? 15.368 -4.767 -5.933 1.00 96.94 247 VAL A CA 1
ATOM 1995 C C . VAL A 1 247 ? 15.875 -6.127 -5.476 1.00 96.94 247 VAL A C 1
ATOM 1997 O O . VAL A 1 247 ? 15.163 -6.842 -4.778 1.00 96.94 247 VAL A O 1
ATOM 2000 N N . LEU A 1 248 ? 17.121 -6.469 -5.807 1.00 96.44 248 LEU A N 1
ATOM 2001 C CA . LEU A 1 248 ? 17.736 -7.721 -5.380 1.00 96.44 248 LEU A CA 1
ATOM 2002 C C . LEU A 1 248 ? 17.833 -7.808 -3.852 1.00 96.44 248 LEU A C 1
ATOM 2004 O O . LEU A 1 248 ? 17.516 -8.848 -3.282 1.00 96.44 248 LEU A O 1
ATOM 2008 N N . PHE A 1 249 ? 18.202 -6.713 -3.181 1.00 95.19 249 PHE A N 1
ATOM 2009 C CA . PHE A 1 249 ? 18.183 -6.642 -1.722 1.00 95.19 249 PHE A CA 1
ATOM 2010 C C . PHE A 1 249 ? 16.780 -6.914 -1.166 1.00 95.19 249 PHE A C 1
ATOM 2012 O O . PHE A 1 249 ? 16.646 -7.752 -0.284 1.00 95.19 249 PHE A O 1
ATOM 2019 N N . ILE A 1 250 ? 15.730 -6.279 -1.699 1.00 94.56 250 ILE A N 1
ATOM 2020 C CA . ILE A 1 250 ? 14.343 -6.497 -1.254 1.00 94.56 250 ILE A CA 1
ATOM 2021 C C . ILE A 1 250 ? 13.905 -7.947 -1.498 1.00 94.56 250 ILE A C 1
ATOM 2023 O O . ILE A 1 250 ? 13.272 -8.541 -0.635 1.00 94.56 250 ILE A O 1
ATOM 2027 N N . LEU A 1 251 ? 14.263 -8.546 -2.635 1.00 94.62 251 LEU A N 1
ATOM 2028 C CA . LEU A 1 251 ? 13.887 -9.928 -2.951 1.00 94.62 251 LEU A CA 1
ATOM 2029 C C . LEU A 1 251 ? 14.558 -10.964 -2.039 1.00 94.62 251 LEU A C 1
ATOM 2031 O O . LEU A 1 251 ? 13.971 -12.011 -1.773 1.00 94.62 251 LEU A O 1
ATOM 2035 N N . LEU A 1 252 ? 15.779 -10.687 -1.578 1.00 95.12 252 LEU A N 1
ATOM 2036 C CA . LEU A 1 252 ? 16.573 -11.618 -0.772 1.00 95.12 252 LEU A CA 1
ATOM 2037 C C . LEU A 1 252 ? 16.473 -11.358 0.735 1.00 95.12 252 LEU A C 1
ATOM 2039 O O . LEU A 1 252 ? 16.695 -12.268 1.535 1.00 95.12 252 LEU A O 1
ATOM 2043 N N . ALA A 1 253 ? 16.178 -10.125 1.144 1.00 92.00 253 ALA A N 1
ATOM 2044 C CA . ALA A 1 253 ? 16.120 -9.764 2.549 1.00 92.00 253 ALA A CA 1
ATOM 2045 C C . ALA A 1 253 ? 14.844 -10.306 3.229 1.00 92.00 253 ALA A C 1
ATOM 2047 O O . ALA A 1 253 ? 13.807 -10.504 2.594 1.00 92.00 253 ALA A O 1
ATOM 2048 N N . PRO A 1 254 ? 14.868 -10.514 4.555 1.00 89.19 254 PRO A N 1
ATOM 2049 C CA . PRO A 1 254 ? 13.647 -10.723 5.328 1.00 89.19 254 PRO A CA 1
ATOM 2050 C C . PRO A 1 254 ? 12.742 -9.479 5.306 1.00 89.19 254 PRO A C 1
ATOM 2052 O O . PRO A 1 254 ? 13.246 -8.357 5.335 1.00 89.19 254 PRO A O 1
ATOM 2055 N N . TYR A 1 255 ? 11.417 -9.660 5.372 1.00 87.12 255 TYR A N 1
ATOM 2056 C CA . TYR A 1 255 ? 10.442 -8.562 5.219 1.00 87.12 255 TYR A CA 1
ATOM 2057 C C . TYR A 1 255 ? 10.639 -7.362 6.150 1.00 87.12 255 TYR A C 1
ATOM 2059 O O . TYR A 1 255 ? 10.405 -6.219 5.762 1.00 87.12 255 TYR A O 1
ATOM 2067 N N . ARG A 1 256 ? 11.154 -7.603 7.356 1.00 86.69 256 ARG A N 1
ATOM 2068 C CA . ARG A 1 256 ? 11.490 -6.564 8.339 1.00 86.69 256 ARG A CA 1
ATOM 2069 C C . ARG A 1 256 ? 12.533 -5.545 7.850 1.00 86.69 256 ARG A C 1
ATOM 2071 O O . ARG A 1 256 ? 12.661 -4.479 8.437 1.00 86.69 256 ARG A O 1
ATOM 2078 N N . PHE A 1 257 ? 13.276 -5.866 6.788 1.00 89.19 257 PHE A N 1
ATOM 2079 C CA . PHE A 1 257 ? 14.257 -4.981 6.157 1.00 89.19 257 PHE A CA 1
ATOM 2080 C C . PHE A 1 257 ? 13.729 -4.272 4.906 1.00 89.19 257 PHE A C 1
ATOM 2082 O O . PHE A 1 257 ? 14.422 -3.402 4.379 1.00 89.19 257 PHE A O 1
ATOM 2089 N N . TYR A 1 258 ? 12.529 -4.604 4.417 1.00 91.12 258 TYR A N 1
ATOM 2090 C CA . TYR A 1 258 ? 12.004 -4.025 3.176 1.00 91.12 258 TYR A CA 1
ATOM 2091 C C . TYR A 1 258 ? 11.906 -2.503 3.271 1.00 91.12 258 TYR A C 1
ATOM 2093 O O . TYR A 1 258 ? 12.366 -1.801 2.373 1.00 91.12 258 TYR A O 1
ATOM 2101 N N . GLN A 1 259 ? 11.388 -1.985 4.388 1.00 90.00 259 GLN A N 1
ATOM 2102 C CA . GLN A 1 259 ? 11.275 -0.542 4.599 1.00 90.00 259 GLN A CA 1
ATOM 2103 C C . GLN A 1 259 ? 12.645 0.131 4.706 1.00 90.00 259 GLN A C 1
ATOM 2105 O O . GLN A 1 259 ? 12.836 1.194 4.134 1.00 90.00 259 GLN A O 1
ATOM 2110 N N . THR A 1 260 ? 13.620 -0.492 5.370 1.00 90.50 260 THR A N 1
ATOM 2111 C CA . THR A 1 260 ? 15.002 0.012 5.422 1.00 90.50 260 THR A CA 1
ATOM 2112 C C . THR A 1 260 ? 15.611 0.123 4.027 1.00 90.50 260 THR A C 1
ATOM 2114 O O . THR A 1 260 ? 16.192 1.155 3.698 1.00 90.50 260 THR A O 1
ATOM 2117 N N . GLY A 1 261 ? 15.458 -0.919 3.202 1.00 89.69 261 GLY A N 1
ATOM 2118 C CA . GLY A 1 261 ? 15.950 -0.923 1.824 1.00 89.69 261 GLY A CA 1
ATOM 2119 C C . GLY A 1 261 ? 15.308 0.180 0.987 1.00 89.69 261 GLY A C 1
ATOM 2120 O O . GLY A 1 261 ? 16.007 0.926 0.304 1.00 89.69 261 GLY A O 1
ATOM 2121 N N . LEU A 1 262 ? 13.988 0.333 1.103 1.00 91.38 262 LEU A N 1
ATOM 2122 C CA . LEU A 1 262 ? 13.240 1.361 0.387 1.00 91.38 262 LEU A CA 1
ATOM 2123 C C . LEU A 1 262 ? 13.580 2.784 0.860 1.00 91.38 262 LEU A C 1
ATOM 2125 O O . LEU A 1 262 ? 13.773 3.670 0.033 1.00 91.38 262 LEU A O 1
ATOM 2129 N N . THR A 1 263 ? 13.708 3.020 2.170 1.00 91.12 263 THR A N 1
ATOM 2130 C CA . THR A 1 263 ? 14.122 4.336 2.679 1.00 91.12 263 THR A CA 1
ATOM 2131 C C . THR A 1 263 ? 15.541 4.675 2.235 1.00 91.12 263 THR A C 1
ATOM 2133 O O . THR A 1 263 ? 15.796 5.798 1.808 1.00 91.12 263 THR A O 1
ATOM 2136 N N . GLY A 1 264 ? 16.454 3.699 2.277 1.00 90.25 264 GLY A N 1
ATOM 2137 C CA . GLY A 1 264 ? 17.798 3.842 1.719 1.00 90.25 264 GLY A CA 1
ATOM 2138 C C . GLY A 1 264 ? 17.763 4.233 0.240 1.00 90.25 264 GLY A C 1
ATOM 2139 O O . GLY A 1 264 ? 18.507 5.117 -0.181 1.00 90.25 264 GLY A O 1
ATOM 2140 N N . TRP A 1 265 ? 16.846 3.636 -0.526 1.00 93.31 265 TRP A N 1
ATOM 2141 C CA . TRP A 1 265 ? 16.623 3.977 -1.926 1.00 93.31 265 TRP A CA 1
ATOM 2142 C C . TRP A 1 265 ? 16.164 5.418 -2.147 1.00 93.31 265 TRP A C 1
ATOM 2144 O O . TRP A 1 265 ? 16.715 6.091 -3.017 1.00 93.31 265 TRP A O 1
ATOM 2154 N N . TYR A 1 266 ? 15.243 5.940 -1.333 1.00 91.50 266 TYR A N 1
ATOM 2155 C CA . TYR A 1 266 ? 14.762 7.318 -1.492 1.00 91.50 266 TYR A CA 1
ATOM 2156 C C . TYR A 1 266 ? 15.880 8.371 -1.437 1.00 91.50 266 TYR A C 1
ATOM 2158 O O . TYR A 1 266 ? 15.815 9.352 -2.178 1.00 91.50 266 TYR A O 1
ATOM 2166 N N . PHE A 1 267 ? 16.934 8.155 -0.639 1.00 87.62 267 PHE A N 1
ATOM 2167 C CA . PHE A 1 267 ? 18.070 9.085 -0.562 1.00 87.62 267 PHE A CA 1
ATOM 2168 C C . PHE A 1 267 ? 18.822 9.250 -1.886 1.00 87.62 267 PHE A C 1
ATOM 2170 O O . PHE A 1 267 ? 19.370 10.320 -2.141 1.00 87.62 267 PHE A O 1
ATOM 2177 N N . PHE A 1 268 ? 18.848 8.220 -2.733 1.00 84.88 268 PHE A N 1
ATOM 2178 C CA . PHE A 1 268 ? 19.521 8.283 -4.030 1.00 84.88 268 PHE A CA 1
ATOM 2179 C C . PHE A 1 268 ? 18.558 8.243 -5.222 1.00 84.88 268 PHE A C 1
ATOM 2181 O O . PHE A 1 268 ? 19.005 8.390 -6.358 1.00 84.88 268 PHE A O 1
ATOM 2188 N N . ALA A 1 269 ? 17.255 8.065 -4.999 1.00 86.19 269 ALA A N 1
ATOM 2189 C CA . ALA A 1 269 ? 16.227 8.218 -6.023 1.00 86.19 269 ALA A CA 1
ATOM 2190 C C . ALA A 1 269 ? 16.034 9.690 -6.417 1.00 86.19 269 ALA A C 1
ATOM 2192 O O . ALA A 1 269 ? 15.861 9.981 -7.595 1.00 86.19 269 ALA A O 1
ATOM 2193 N N . ALA A 1 270 ? 16.114 10.621 -5.456 1.00 78.44 270 ALA A N 1
ATOM 2194 C CA . ALA A 1 270 ? 15.874 12.045 -5.707 1.00 78.44 270 ALA A CA 1
ATOM 2195 C C . ALA A 1 270 ? 16.789 12.667 -6.788 1.00 78.44 270 ALA A C 1
ATOM 2197 O O . ALA A 1 270 ? 16.267 13.384 -7.630 1.00 78.44 270 ALA A O 1
ATOM 2198 N N . PRO A 1 271 ? 18.103 12.365 -6.859 1.00 78.38 271 PRO A N 1
ATOM 2199 C CA . PRO A 1 271 ? 18.968 12.844 -7.944 1.00 78.38 271 PRO A CA 1
ATOM 2200 C C . PRO A 1 271 ? 18.702 12.231 -9.331 1.00 78.38 271 PRO A C 1
ATOM 2202 O O . PRO A 1 271 ? 19.403 12.581 -10.278 1.00 78.38 271 PRO A O 1
ATOM 2205 N N . GLN A 1 272 ? 17.789 11.261 -9.450 1.00 77.44 272 GLN A N 1
ATOM 2206 C CA . GLN A 1 272 ? 17.474 10.583 -10.717 1.00 77.44 272 GLN A CA 1
ATOM 2207 C C . GLN A 1 272 ? 16.313 11.241 -11.474 1.00 77.44 272 GLN A C 1
ATOM 2209 O O . GLN A 1 272 ? 16.091 10.896 -12.635 1.00 77.44 272 GLN A O 1
ATOM 2214 N N . ILE A 1 273 ? 15.564 12.125 -10.806 1.00 67.88 273 ILE A N 1
ATOM 2215 C CA . ILE A 1 273 ? 14.398 12.860 -11.320 1.00 67.88 273 ILE A CA 1
ATOM 2216 C C . ILE A 1 273 ? 14.841 14.279 -11.673 1.00 67.88 273 ILE A C 1
ATOM 2218 O O . ILE A 1 273 ? 14.439 14.754 -12.757 1.00 67.88 273 ILE A O 1
#

Sequence (273 aa):
VYAYTLHTNFHLSLADRNQLRDPGLLFPGIGESYSVYLNGTLLASSMPPAVYARDPQPGIATGYSATEETGLYADRLGPPRFVRNLLITFDRDLLKEQNEIIVHVRGYAPTSVIGGNFLFGLTVTEGYLLGSESDLNARRQQYLSLMLYGVFIFFGLYHIFLFIRRHRETYNFYFGAFSIILAAYLLAFTNHAYELIQNSGYLMLVGYAAQPLALMFFLLFLENYFYPDRRLPRWMWAFVAANGAVVLFILLAPYRFYQTGLTGWYFFAAPQI

Nearest PDB structures (foldseek):
  2rai-assembly1_A  TM=4.117E-01  e=6.366E+00  Homo sapiens
  8a1g-assembly2_D  TM=3.273E-01  e=7.429E+00  Homo sapiens

pLDDT: mean 86.88, std 15.85, range [32.53, 98.5]

Radius of gyration: 23.34 Å; Cα contacts (8 Å, |Δi|>4): 420; chains: 1; bounding box: 57×34×70 Å

Foldseek 3Di:
DDKDKDKDKDFDDPVRLVQQPWKKKWQQKFAQWKWKDKLQHTQDTDDDPVVVVPDDGPPDPDPDDPPPPPDDPLPDRDFIAMAGGDIGIDDSVSDDRMMMMMMMWDDDAQPDPLFTQCRGGSNDPDDTDMHHPVVSVVVLDCVVVLVVLVVLQVQLVVLVVVCVVVVLLCLSNLSSQLSPLVSQLSVLPHNVNSVVDRRNLVSLLSNLLSVLSNLLSVLVSVCCVVPVPDDDDPVNVVSNVLSVVLNVCSVPDDSSCSRVSSSVVVVVSVVSD